Protein AF-A0AAP3AMU3-F1 (afdb_monomer)

Radius of gyration: 21.74 Å; Cα contacts (8 Å, |Δi|>4): 232; chains: 1; bounding box: 55×34×65 Å

Sequence (210 aa):
MKPIYTTIPVDLCEYALVSRKINHLLLFVYLKHISSGHVRFDTSLYKYWATDLGVSEKTIRSCIKWLIKKKWITVNNKRNTLRIISYGQLKRKLRLKGKSAIIYEPDDFSGFSKFCCGVAVTKIFRLIRWMNRKRSVSKMAYTSTSRSKSSKGFQPIPLKRLAKSLKVSNSTANNYKKKAKEAGFIETKRQVTTLTDTNDDKILKENLYV

pLDDT: mean 84.28, std 16.28, range [35.69, 98.0]

Solvent-accessible surface area (backbone atoms only — not comparable to full-atom values): 12513 Å² total; per-residue (Å²): 130,82,85,76,64,43,75,45,46,47,61,56,38,39,49,19,61,68,69,72,33,48,71,44,49,49,52,53,50,49,56,50,69,83,27,96,31,58,40,82,56,56,81,71,52,38,54,55,55,11,60,68,46,74,47,55,43,70,55,41,54,52,33,50,56,49,32,42,76,68,62,53,28,46,80,38,78,93,74,36,26,35,40,45,64,52,70,68,59,50,30,62,75,70,69,56,79,72,87,56,60,42,83,48,68,66,97,60,53,76,54,50,67,32,49,32,27,26,54,40,53,50,51,50,51,53,51,51,55,52,56,67,70,63,61,58,72,92,78,45,100,68,83,72,85,69,77,72,72,68,51,90,91,63,77,94,73,59,58,66,56,55,6,61,74,62,73,47,53,56,68,57,39,48,50,36,52,49,40,9,37,77,67,66,66,45,86,81,93,76,86,86,54,68,46,66,48,100,84,70,45,78,41,54,59,75,79,74,70,128

Organism: Riemerella anatipestifer (NCBI:txid34085)

Structure (mmCIF, N/CA/C/O backbone):
data_AF-A0AAP3AMU3-F1
#
_entry.id   AF-A0AAP3AMU3-F1
#
loop_
_atom_site.group_PDB
_atom_site.id
_atom_site.type_symbol
_atom_site.label_atom_id
_atom_site.label_alt_id
_atom_site.label_comp_id
_atom_site.label_asym_id
_atom_site.label_entity_id
_atom_site.label_seq_id
_atom_site.pdbx_PDB_ins_code
_atom_site.Cartn_x
_atom_site.Cartn_y
_atom_site.Cartn_z
_atom_site.occupancy
_atom_site.B_iso_or_equiv
_atom_site.auth_seq_id
_atom_site.auth_comp_id
_atom_site.auth_asym_id
_atom_site.auth_atom_id
_atom_site.pdbx_PDB_model_num
ATOM 1 N N . MET A 1 1 ? -19.422 -19.267 -2.066 1.00 43.12 1 MET A N 1
ATOM 2 C CA . MET A 1 1 ? -19.159 -17.992 -1.358 1.00 43.12 1 MET A CA 1
ATOM 3 C C . MET A 1 1 ? -18.696 -16.986 -2.407 1.00 43.12 1 MET A C 1
ATOM 5 O O . MET A 1 1 ? -17.854 -17.364 -3.209 1.00 43.12 1 MET A O 1
ATOM 9 N N . LYS A 1 2 ? -19.286 -15.784 -2.524 1.00 49.62 2 LYS A N 1
ATOM 10 C CA . LYS A 1 2 ? -18.791 -14.803 -3.514 1.00 49.62 2 LYS A CA 1
ATOM 11 C C . LYS A 1 2 ? -17.391 -14.347 -3.085 1.00 49.62 2 LYS A C 1
ATOM 13 O O . LYS A 1 2 ? -17.238 -14.061 -1.896 1.00 49.62 2 LYS A O 1
ATOM 18 N N . PRO A 1 3 ? -16.406 -14.275 -3.993 1.00 57.69 3 PRO A N 1
ATOM 19 C CA . PRO A 1 3 ? -15.092 -13.764 -3.638 1.00 57.69 3 PRO A CA 1
ATOM 20 C C . PRO A 1 3 ? -15.227 -12.340 -3.104 1.00 57.69 3 PRO A C 1
ATOM 22 O O . PRO A 1 3 ? -15.874 -11.487 -3.723 1.00 57.69 3 PRO A O 1
ATOM 25 N N . ILE A 1 4 ? -14.668 -12.092 -1.921 1.00 77.88 4 ILE A N 1
ATOM 26 C CA . ILE A 1 4 ? -14.619 -10.748 -1.357 1.00 77.88 4 ILE A CA 1
ATOM 27 C C . ILE A 1 4 ? -13.462 -10.050 -2.066 1.00 77.88 4 ILE A C 1
ATOM 29 O O . ILE A 1 4 ? -12.306 -10.422 -1.908 1.00 77.88 4 ILE A O 1
ATOM 33 N N . TYR A 1 5 ? -13.767 -9.046 -2.879 1.00 87.44 5 TYR A N 1
ATOM 34 C CA . TYR A 1 5 ? -12.763 -8.253 -3.579 1.00 87.44 5 TYR A CA 1
ATOM 35 C C . TYR A 1 5 ? -12.986 -6.767 -3.317 1.00 87.44 5 TYR A C 1
ATOM 37 O O . TYR A 1 5 ? -14.074 -6.317 -2.953 1.00 87.44 5 TYR A O 1
ATOM 45 N N . THR A 1 6 ? -11.942 -5.970 -3.522 1.00 90.00 6 THR A N 1
ATOM 46 C CA . THR A 1 6 ? -12.044 -4.509 -3.490 1.00 90.00 6 THR A CA 1
ATOM 47 C C . THR A 1 6 ? -11.320 -3.888 -4.671 1.00 90.00 6 THR A C 1
ATOM 49 O O . THR A 1 6 ? -10.290 -4.379 -5.125 1.00 90.00 6 THR A O 1
ATOM 52 N N . THR A 1 7 ? -11.849 -2.779 -5.181 1.00 93.06 7 THR A N 1
ATOM 53 C CA . THR A 1 7 ? -11.263 -2.082 -6.326 1.00 93.06 7 THR A CA 1
ATOM 54 C C . THR A 1 7 ? -10.441 -0.893 -5.839 1.00 93.06 7 THR A C 1
ATOM 56 O O . THR A 1 7 ? -10.980 0.153 -5.467 1.00 93.06 7 THR A O 1
ATOM 59 N N . ILE A 1 8 ? -9.117 -1.032 -5.855 1.00 95.69 8 ILE A N 1
ATOM 60 C CA . ILE A 1 8 ? -8.189 -0.022 -5.340 1.00 95.69 8 ILE A CA 1
ATOM 61 C C . ILE A 1 8 ? -7.780 0.924 -6.475 1.00 95.69 8 ILE A C 1
ATOM 63 O O . IL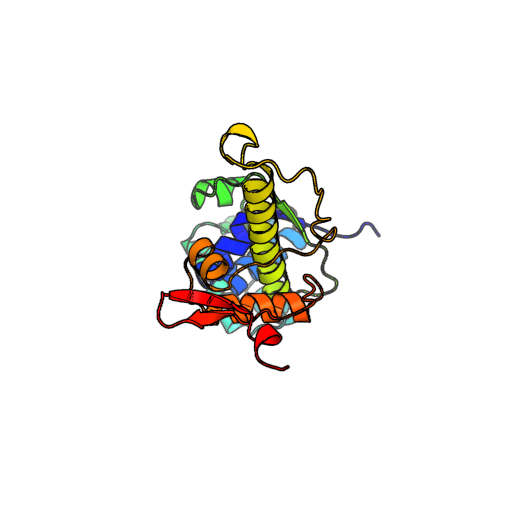E A 1 8 ? -7.317 0.468 -7.523 1.00 95.69 8 ILE A O 1
ATOM 67 N N . PRO A 1 9 ? -7.893 2.254 -6.310 1.00 96.69 9 PRO A N 1
ATOM 68 C CA . PRO A 1 9 ? -7.370 3.192 -7.296 1.00 96.69 9 PRO A CA 1
ATOM 69 C C . PRO A 1 9 ? -5.862 3.018 -7.505 1.00 96.69 9 PRO A C 1
ATOM 71 O O . PRO A 1 9 ? -5.094 3.046 -6.544 1.00 96.69 9 PRO A O 1
ATOM 74 N N . VAL A 1 10 ? -5.426 2.934 -8.763 1.00 96.50 10 VAL A N 1
ATOM 75 C CA . VAL A 1 10 ? -4.009 2.716 -9.120 1.00 96.50 10 VAL A CA 1
ATOM 76 C C . VAL A 1 10 ? -3.112 3.814 -8.532 1.00 96.50 10 VAL A C 1
ATOM 78 O O . VAL A 1 10 ? -2.056 3.537 -7.967 1.00 96.50 10 VAL A O 1
ATOM 81 N N . ASP A 1 11 ? -3.564 5.067 -8.604 1.00 95.06 11 ASP A N 1
ATOM 82 C CA . ASP A 1 11 ? -2.846 6.226 -8.062 1.00 95.06 11 ASP A CA 1
ATOM 83 C C . ASP A 1 11 ? -2.666 6.164 -6.541 1.00 95.06 11 ASP A C 1
ATOM 85 O O . ASP A 1 11 ? -1.750 6.780 -6.003 1.00 95.06 11 ASP A O 1
ATOM 89 N N . LEU A 1 12 ? -3.535 5.439 -5.832 1.00 96.81 12 LEU A N 1
ATOM 90 C CA . LEU A 1 12 ? -3.440 5.300 -4.385 1.00 96.81 12 LEU A CA 1
ATOM 91 C C . LEU A 1 12 ? -2.313 4.330 -4.000 1.00 96.81 12 LEU A C 1
ATOM 93 O O . LEU A 1 12 ? -1.560 4.618 -3.070 1.00 96.81 12 LEU A O 1
ATOM 97 N N . CYS A 1 13 ? -2.146 3.236 -4.753 1.00 96.94 13 CYS A N 1
ATOM 98 C CA . CYS A 1 13 ? -0.997 2.335 -4.621 1.00 96.94 13 CYS A CA 1
ATOM 99 C C . CYS A 1 13 ? 0.321 3.076 -4.892 1.00 96.94 13 CYS A C 1
ATOM 101 O O . CYS A 1 13 ? 1.269 2.963 -4.115 1.00 96.94 13 CYS A O 1
ATOM 103 N N . GLU A 1 14 ? 0.366 3.886 -5.954 1.00 95.75 14 GLU A N 1
ATOM 104 C CA . GLU A 1 14 ? 1.526 4.726 -6.273 1.00 95.75 14 GLU A CA 1
ATOM 105 C C . GLU A 1 14 ? 1.819 5.735 -5.155 1.00 95.75 14 GLU A C 1
ATOM 107 O O . GLU A 1 14 ? 2.945 5.802 -4.660 1.00 95.75 14 GLU A O 1
ATOM 112 N N . TYR A 1 15 ? 0.797 6.462 -4.690 1.00 96.50 15 TYR A N 1
ATOM 113 C CA . TYR A 1 15 ? 0.918 7.398 -3.573 1.00 96.50 15 TYR A CA 1
ATOM 114 C C . TYR A 1 15 ? 1.510 6.731 -2.326 1.00 96.50 15 TYR A C 1
ATOM 116 O O . TYR A 1 15 ? 2.385 7.307 -1.672 1.00 96.50 15 TYR A O 1
ATOM 124 N N . ALA A 1 16 ? 1.054 5.520 -1.995 1.00 97.00 16 ALA A N 1
ATOM 125 C CA . ALA A 1 16 ? 1.518 4.791 -0.824 1.00 97.00 16 ALA A CA 1
ATOM 126 C C . ALA A 1 16 ? 2.984 4.352 -0.941 1.00 97.00 16 ALA A C 1
ATOM 128 O O . ALA A 1 16 ? 3.697 4.390 0.063 1.00 97.00 16 ALA A O 1
ATOM 129 N N . LEU A 1 17 ? 3.455 3.990 -2.138 1.00 95.88 17 LEU A N 1
ATOM 130 C CA . LEU A 1 17 ? 4.868 3.682 -2.374 1.00 95.88 17 LEU A CA 1
ATOM 131 C C . LEU A 1 17 ? 5.740 4.928 -2.201 1.00 95.88 17 LEU A C 1
ATOM 133 O O . LEU A 1 17 ? 6.654 4.930 -1.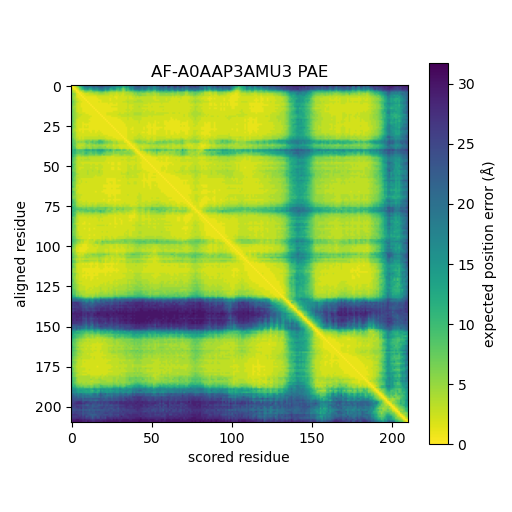376 1.00 95.88 17 LEU A O 1
ATOM 137 N N . VAL A 1 18 ? 5.407 6.004 -2.919 1.00 94.31 18 VAL A N 1
ATOM 138 C CA . VAL A 1 18 ? 6.198 7.246 -2.940 1.00 94.31 18 VAL A CA 1
ATOM 139 C C . VAL A 1 18 ? 6.232 7.906 -1.561 1.00 94.31 18 VAL A C 1
ATOM 141 O O . VAL A 1 18 ? 7.286 8.320 -1.088 1.00 94.31 18 VAL A O 1
ATOM 144 N N . SER A 1 19 ? 5.094 7.937 -0.866 1.00 94.81 19 SER A N 1
ATOM 145 C CA . SER A 1 19 ? 4.978 8.570 0.456 1.00 94.81 19 SER A CA 1
ATOM 146 C C . SER A 1 19 ? 5.409 7.661 1.614 1.00 94.81 19 SER A C 1
ATOM 148 O O . SER A 1 19 ? 5.282 8.057 2.775 1.00 94.81 19 SER A O 1
ATOM 150 N N . ARG A 1 20 ? 5.866 6.430 1.332 1.00 94.69 20 ARG A N 1
ATOM 151 C CA . ARG A 1 20 ? 6.180 5.393 2.335 1.00 94.69 20 ARG A CA 1
ATOM 152 C C . ARG A 1 20 ? 5.013 5.128 3.302 1.00 94.69 20 ARG A C 1
ATOM 154 O O . ARG A 1 20 ? 5.185 5.034 4.517 1.00 94.69 20 ARG A O 1
ATOM 161 N N . LYS A 1 21 ? 3.795 5.026 2.763 1.00 97.06 21 LYS A N 1
ATOM 162 C CA . LYS A 1 21 ? 2.531 4.801 3.494 1.00 97.06 21 LYS A CA 1
ATOM 163 C C . LYS A 1 21 ? 1.859 3.468 3.162 1.00 97.06 21 LYS A C 1
ATOM 165 O O . LYS A 1 21 ? 0.646 3.352 3.295 1.00 97.06 21 LYS A O 1
ATOM 170 N N . ILE A 1 22 ? 2.637 2.448 2.797 1.00 97.06 22 ILE A N 1
ATOM 171 C CA . ILE A 1 22 ? 2.114 1.114 2.454 1.00 97.06 22 ILE A CA 1
ATOM 172 C C . ILE A 1 22 ? 1.287 0.510 3.589 1.00 97.06 22 ILE A C 1
ATOM 174 O O . ILE A 1 22 ? 0.129 0.198 3.354 1.00 97.06 22 ILE A O 1
ATOM 178 N N . ASN A 1 23 ? 1.799 0.456 4.822 1.00 97.44 23 ASN A N 1
ATOM 179 C CA . ASN A 1 23 ? 1.046 -0.125 5.948 1.00 97.44 23 ASN A CA 1
ATOM 180 C C . ASN A 1 23 ? -0.231 0.665 6.284 1.00 97.44 23 ASN A C 1
ATOM 182 O O . ASN A 1 23 ? -1.216 0.101 6.746 1.00 97.44 23 ASN A O 1
ATOM 186 N N . HIS A 1 24 ? -0.238 1.973 6.014 1.00 97.94 24 HIS A N 1
ATOM 187 C CA . HIS A 1 24 ? -1.415 2.810 6.249 1.00 97.94 24 HIS A CA 1
ATOM 188 C C . HIS A 1 24 ? -2.493 2.523 5.206 1.00 97.94 24 HIS A C 1
ATOM 190 O O . HIS A 1 24 ? -3.672 2.431 5.540 1.00 97.94 24 HIS A O 1
ATOM 196 N N . LEU A 1 25 ? -2.083 2.375 3.941 1.00 97.69 25 LEU A N 1
ATOM 197 C CA . LEU A 1 25 ? -2.987 1.974 2.875 1.00 97.69 25 LEU A CA 1
ATOM 198 C C . LEU A 1 25 ? -3.473 0.534 3.072 1.00 97.69 25 LEU A C 1
ATOM 200 O O . LEU A 1 25 ? -4.656 0.293 2.877 1.00 97.69 25 LEU A O 1
ATOM 204 N N . LEU A 1 26 ? -2.597 -0.381 3.493 1.00 97.38 26 LEU A N 1
ATOM 205 C CA . LEU A 1 26 ? -2.928 -1.771 3.805 1.00 97.38 26 LEU A CA 1
ATOM 206 C C . LEU A 1 26 ? -4.057 -1.841 4.829 1.00 97.38 26 LEU A C 1
ATOM 208 O O . LEU A 1 26 ? -5.111 -2.397 4.542 1.00 97.38 26 LEU A O 1
ATOM 212 N N . LEU A 1 27 ? -3.878 -1.175 5.972 1.00 97.06 27 LEU A N 1
ATOM 213 C CA . LEU A 1 27 ? -4.902 -1.119 7.007 1.00 97.06 27 LEU A CA 1
ATOM 214 C C . LEU A 1 27 ? -6.195 -0.469 6.498 1.00 97.06 27 LEU A C 1
ATOM 216 O O . LEU A 1 27 ? -7.282 -0.968 6.758 1.00 97.06 27 LEU A O 1
ATOM 220 N N . PHE A 1 28 ? -6.101 0.623 5.735 1.00 96.94 28 PHE A N 1
ATOM 221 C CA . PHE A 1 28 ? -7.282 1.266 5.155 1.00 96.94 28 PHE A CA 1
ATOM 222 C C . PHE A 1 28 ? -8.055 0.336 4.205 1.00 96.94 28 PHE A C 1
ATOM 224 O O . PHE A 1 28 ? -9.282 0.293 4.252 1.00 96.94 28 PHE A O 1
ATOM 231 N N . VAL A 1 29 ? -7.348 -0.398 3.343 1.00 95.62 29 VAL A N 1
ATOM 232 C CA . VAL A 1 29 ? -7.927 -1.362 2.396 1.00 95.62 29 VAL A CA 1
ATOM 233 C C . VAL A 1 29 ? -8.564 -2.523 3.144 1.00 95.62 29 VAL A C 1
ATOM 235 O O . VAL A 1 29 ? -9.712 -2.841 2.859 1.00 95.62 29 VAL A O 1
ATOM 238 N N . TYR A 1 30 ? -7.867 -3.089 4.128 1.00 95.06 30 TYR A N 1
ATOM 239 C CA . TYR A 1 30 ? -8.381 -4.158 4.978 1.00 95.06 30 TYR A CA 1
ATOM 240 C C . TYR A 1 30 ? -9.664 -3.739 5.702 1.00 95.06 30 TYR A C 1
ATOM 242 O O . TYR A 1 30 ? -10.680 -4.412 5.577 1.00 95.06 30 TYR A O 1
ATOM 250 N N . LEU A 1 31 ? -9.693 -2.560 6.336 1.00 93.94 31 LEU A N 1
ATOM 251 C CA . LEU A 1 31 ? -10.901 -2.057 7.002 1.00 93.94 31 LEU A CA 1
ATOM 252 C C . LEU A 1 31 ? -12.075 -1.854 6.032 1.00 93.94 31 LEU A C 1
ATOM 254 O O . LEU A 1 31 ? -13.226 -2.043 6.419 1.00 93.94 31 LEU A O 1
ATOM 258 N N . LYS A 1 32 ? -11.811 -1.474 4.774 1.00 92.12 32 LYS A N 1
ATOM 259 C CA . LYS A 1 32 ? -12.847 -1.430 3.726 1.00 92.12 32 LYS A CA 1
ATOM 260 C C . LYS A 1 32 ? -13.260 -2.810 3.226 1.00 92.12 32 LYS A C 1
ATOM 262 O O . LYS A 1 32 ? -14.351 -2.928 2.690 1.00 92.12 32 LYS A O 1
ATOM 267 N N . HIS A 1 33 ? -12.387 -3.801 3.328 1.00 90.00 33 HIS A N 1
ATOM 268 C CA . HIS A 1 33 ? -12.647 -5.163 2.885 1.00 90.00 33 HIS A CA 1
ATOM 269 C C . HIS A 1 33 ? -13.552 -5.895 3.881 1.00 90.00 33 HIS A C 1
ATOM 271 O O . HIS A 1 33 ? -14.517 -6.531 3.479 1.00 90.00 33 HIS A O 1
ATOM 277 N N . ILE A 1 34 ? -13.310 -5.712 5.183 1.00 89.31 34 ILE A N 1
ATOM 278 C CA . ILE A 1 34 ? -14.104 -6.331 6.255 1.00 89.31 34 ILE A CA 1
ATOM 279 C C . ILE A 1 34 ? -15.378 -5.548 6.620 1.00 89.31 34 ILE A C 1
ATOM 281 O O . ILE A 1 34 ? -16.063 -5.901 7.577 1.00 89.31 34 ILE A O 1
ATOM 285 N N . SER A 1 35 ? -15.691 -4.441 5.932 1.00 88.69 35 SER A N 1
ATOM 286 C CA . SER A 1 35 ? -16.846 -3.608 6.289 1.00 88.69 35 SER A CA 1
ATOM 287 C C . SER A 1 35 ? -17.484 -2.856 5.130 1.00 88.69 35 SER A C 1
ATOM 289 O O . SER A 1 35 ? -16.840 -2.482 4.154 1.00 88.69 35 SER A O 1
ATOM 291 N N . SER A 1 36 ? -18.748 -2.473 5.312 1.00 84.06 36 SER A N 1
ATOM 292 C CA . SER A 1 36 ? -19.475 -1.554 4.426 1.00 84.06 36 SER A CA 1
ATOM 293 C C . SER A 1 36 ? -19.124 -0.069 4.653 1.00 84.06 36 SER A C 1
ATOM 295 O O . SER A 1 36 ? -19.858 0.829 4.239 1.00 84.06 36 SER A O 1
ATOM 297 N N . GLY A 1 37 ? -17.987 0.227 5.299 1.00 87.19 37 GLY A N 1
ATOM 298 C CA . GLY A 1 37 ? -17.515 1.589 5.580 1.00 87.19 37 GLY A CA 1
ATOM 299 C C . GLY A 1 37 ? -17.695 2.050 7.026 1.00 87.19 37 GLY A C 1
ATOM 300 O O . GLY A 1 37 ? -17.298 3.172 7.346 1.00 87.19 37 GLY A O 1
ATOM 301 N N . HIS A 1 38 ? -18.233 1.197 7.898 1.00 92.12 38 HIS A N 1
ATOM 302 C CA . HIS A 1 38 ? -18.240 1.401 9.344 1.00 92.12 38 HIS A CA 1
ATOM 303 C C . HIS A 1 38 ? -17.722 0.148 10.045 1.00 92.12 38 HIS A C 1
ATOM 305 O O . HIS A 1 38 ? -18.172 -0.953 9.750 1.00 92.12 38 HIS A O 1
ATOM 311 N N . VAL A 1 39 ? -16.790 0.324 10.977 1.00 92.50 39 VAL A N 1
ATOM 312 C CA . VAL A 1 39 ? -16.193 -0.761 11.768 1.00 92.50 39 VAL A CA 1
ATOM 313 C C . VAL A 1 39 ? -16.371 -0.421 13.239 1.00 92.50 39 VAL A C 1
ATOM 315 O O . VAL A 1 39 ? -16.122 0.720 13.630 1.00 92.50 39 VAL A O 1
ATOM 318 N N . ARG A 1 40 ? -16.815 -1.378 14.060 1.00 89.38 40 ARG A N 1
ATOM 319 C CA . ARG A 1 40 ? -16.852 -1.191 15.517 1.00 89.38 40 ARG A CA 1
ATOM 320 C C . ARG A 1 40 ? -15.440 -0.887 16.020 1.00 89.38 40 ARG A C 1
ATOM 322 O O . ARG A 1 40 ? -14.464 -1.402 15.493 1.00 89.38 40 ARG A O 1
ATOM 329 N N . PHE A 1 41 ? -15.328 -0.000 16.992 1.00 84.19 41 PHE A N 1
ATOM 330 C CA . PHE A 1 41 ? -14.065 0.484 17.515 1.00 84.19 41 PHE A CA 1
ATOM 331 C C . PHE A 1 41 ? -13.906 0.030 18.959 1.00 84.19 41 PHE A C 1
ATOM 333 O O . PHE A 1 41 ? -14.639 0.483 19.834 1.00 84.19 41 PHE A O 1
ATOM 340 N N . ASP A 1 42 ? -12.947 -0.861 19.177 1.00 86.06 42 ASP A N 1
ATOM 341 C CA . ASP A 1 42 ? -12.502 -1.319 20.487 1.00 86.06 42 ASP A CA 1
ATOM 342 C C . ASP A 1 42 ? -10.978 -1.519 20.441 1.00 86.06 42 ASP A C 1
ATOM 344 O O . ASP A 1 42 ? -10.419 -1.865 19.397 1.00 86.06 42 ASP A O 1
ATOM 348 N N . THR A 1 43 ? -10.286 -1.269 21.550 1.00 83.00 43 THR A N 1
ATOM 349 C CA . THR A 1 43 ? -8.828 -1.414 21.655 1.00 83.00 43 THR A CA 1
ATOM 350 C C . THR A 1 43 ? -8.375 -2.858 21.471 1.00 83.00 43 THR A C 1
ATOM 352 O O . THR A 1 43 ? -7.271 -3.070 20.967 1.00 83.00 43 THR A O 1
ATOM 355 N N . SER A 1 44 ? -9.226 -3.836 21.800 1.00 88.25 44 SER A N 1
ATOM 356 C CA . SER A 1 44 ? -8.973 -5.261 21.550 1.00 88.25 44 SER A CA 1
ATOM 357 C C . SER A 1 44 ? -8.793 -5.580 20.055 1.00 88.25 44 SER A C 1
ATOM 359 O O . SER A 1 44 ? -8.001 -6.451 19.694 1.00 88.25 44 SER A O 1
ATOM 361 N N . LEU A 1 45 ? -9.441 -4.813 19.165 1.00 91.31 45 LEU A N 1
ATOM 362 C CA . LEU A 1 45 ? -9.414 -5.032 17.713 1.00 91.31 45 LEU A CA 1
ATOM 363 C C . LEU A 1 45 ? -8.043 -4.797 17.086 1.00 91.31 45 LEU A C 1
ATOM 365 O O . LEU A 1 45 ? -7.740 -5.377 16.046 1.00 91.31 45 LEU A O 1
ATOM 369 N N . TYR A 1 46 ? -7.179 -4.002 17.720 1.00 93.88 46 TYR A N 1
ATOM 370 C CA . TYR A 1 46 ? -5.838 -3.768 17.190 1.00 93.88 46 TYR A CA 1
ATOM 371 C C . TYR A 1 46 ? -4.996 -5.037 17.135 1.00 93.88 46 TYR A C 1
ATOM 373 O O . TYR A 1 46 ? -4.202 -5.177 16.205 1.00 93.88 46 TYR A O 1
ATOM 381 N N . LYS A 1 47 ? -5.178 -5.950 18.096 1.00 94.50 47 LYS A N 1
ATOM 382 C CA . LYS A 1 47 ? -4.471 -7.232 18.122 1.00 94.50 47 LYS A CA 1
ATOM 383 C C . LYS A 1 47 ? -4.932 -8.128 16.973 1.00 94.50 47 LYS A C 1
ATOM 385 O O . LYS A 1 47 ? -4.096 -8.667 16.262 1.00 94.50 47 LYS A O 1
ATOM 390 N N . TYR A 1 48 ? -6.239 -8.201 16.732 1.00 93.62 48 TYR A N 1
ATOM 391 C CA . TYR A 1 48 ? -6.796 -8.973 15.618 1.00 93.62 48 TYR A CA 1
ATOM 392 C C . TYR A 1 48 ? -6.338 -8.430 14.260 1.00 93.62 48 TYR A C 1
ATOM 394 O O . TYR A 1 48 ? -5.807 -9.174 13.445 1.00 93.62 48 TYR A O 1
ATOM 402 N N . TRP A 1 49 ? -6.419 -7.112 14.044 1.00 94.88 49 TRP A N 1
ATOM 403 C CA . TRP A 1 49 ? -5.945 -6.508 12.791 1.00 94.88 49 TRP A CA 1
ATOM 404 C C . TRP A 1 49 ? -4.437 -6.667 12.590 1.00 94.88 49 TRP A C 1
ATOM 406 O O . TRP A 1 49 ? -3.972 -6.729 11.458 1.00 94.88 49 TRP A O 1
ATOM 416 N N . ALA A 1 50 ? -3.659 -6.688 13.673 1.00 95.62 50 ALA A N 1
ATOM 417 C CA . ALA A 1 50 ? -2.224 -6.938 13.621 1.00 95.62 50 ALA A CA 1
ATOM 418 C C . ALA A 1 50 ? -1.931 -8.361 13.127 1.00 95.62 50 ALA A C 1
ATOM 420 O O . ALA A 1 50 ? -1.128 -8.525 12.208 1.00 95.62 50 ALA A O 1
ATOM 421 N N . THR A 1 51 ? -2.632 -9.353 13.683 1.00 94.62 51 THR A N 1
ATOM 422 C CA . THR A 1 51 ? -2.541 -10.756 13.266 1.00 94.62 51 THR A CA 1
ATOM 423 C C . THR A 1 51 ? -2.948 -10.936 11.804 1.00 94.62 51 THR A C 1
ATOM 425 O O . THR A 1 51 ? -2.142 -11.434 11.023 1.00 94.62 51 THR A O 1
ATOM 428 N N . ASP A 1 52 ? -4.123 -10.444 11.403 1.00 93.12 52 ASP A N 1
ATOM 429 C CA . ASP A 1 52 ? -4.645 -10.608 10.036 1.00 93.12 52 ASP A CA 1
ATOM 430 C C . ASP A 1 52 ? -3.745 -9.970 8.968 1.00 93.12 52 ASP A C 1
ATOM 432 O O . ASP A 1 52 ? -3.652 -10.441 7.835 1.00 93.12 52 ASP A O 1
ATOM 436 N N . LEU A 1 53 ? -3.077 -8.869 9.319 1.00 94.75 53 LEU A N 1
ATOM 437 C CA . LEU A 1 53 ? -2.195 -8.137 8.412 1.00 94.75 53 LEU A CA 1
ATOM 438 C C . LEU A 1 53 ? -0.728 -8.576 8.498 1.00 94.75 53 LEU A C 1
ATOM 440 O O . LEU A 1 53 ? 0.089 -8.064 7.729 1.00 94.75 53 LEU A O 1
ATOM 444 N N . GLY A 1 54 ? -0.373 -9.463 9.433 1.00 93.69 54 GLY A N 1
ATOM 445 C CA . GLY A 1 54 ? 1.010 -9.881 9.669 1.00 93.69 54 GLY A CA 1
ATOM 446 C C . GLY A 1 54 ? 1.932 -8.729 10.091 1.00 93.69 54 GLY A C 1
ATOM 447 O O . GLY A 1 54 ? 3.089 -8.667 9.675 1.00 93.69 54 GLY A O 1
ATOM 448 N N . VAL A 1 55 ? 1.430 -7.770 10.877 1.00 95.12 55 VAL A N 1
ATOM 449 C CA . VAL A 1 55 ? 2.205 -6.616 11.372 1.00 95.12 55 VAL A CA 1
ATOM 450 C C . VAL A 1 55 ? 2.073 -6.474 12.883 1.00 95.12 55 VAL A C 1
ATOM 452 O O . VAL A 1 55 ? 1.152 -6.997 13.489 1.00 95.12 55 VAL A O 1
ATOM 455 N N . SER A 1 56 ? 2.966 -5.716 13.521 1.00 96.25 56 SER A N 1
ATOM 456 C CA . SER A 1 56 ? 2.863 -5.489 14.968 1.00 96.25 56 SER A CA 1
ATOM 457 C C . SER A 1 56 ? 1.652 -4.625 15.346 1.00 96.25 56 SER A C 1
ATOM 459 O O . SER A 1 56 ? 1.294 -3.674 14.642 1.00 96.25 56 SER A O 1
ATOM 461 N N . GLU A 1 57 ? 1.092 -4.858 16.532 1.00 96.38 57 GLU A N 1
ATOM 462 C CA . GLU A 1 57 ? 0.019 -4.027 17.093 1.00 96.38 57 GLU A CA 1
ATOM 463 C C . GLU A 1 57 ? 0.433 -2.549 17.221 1.00 96.38 57 GLU A C 1
ATOM 465 O O . GLU A 1 57 ? -0.342 -1.634 16.925 1.00 96.38 57 GLU A O 1
ATOM 470 N N . LYS A 1 58 ? 1.702 -2.291 17.566 1.00 96.75 58 LYS A N 1
ATOM 471 C CA . LYS A 1 58 ? 2.286 -0.940 17.590 1.00 96.75 58 LYS A CA 1
ATOM 472 C C . LYS A 1 58 ? 2.174 -0.255 16.224 1.00 96.75 58 LYS A C 1
ATOM 474 O O . LYS A 1 58 ? 1.847 0.933 16.147 1.00 96.75 58 LYS A O 1
ATOM 479 N N . THR A 1 59 ? 2.414 -0.994 15.139 1.00 96.75 59 THR A N 1
ATOM 480 C CA . THR A 1 59 ? 2.248 -0.497 13.768 1.00 96.75 59 THR A CA 1
ATOM 481 C C . THR A 1 59 ? 0.790 -0.162 13.475 1.00 96.75 59 THR A C 1
ATOM 483 O O . THR A 1 59 ? 0.531 0.918 12.940 1.00 96.75 59 THR A O 1
ATOM 486 N N . ILE A 1 60 ? -0.154 -1.026 13.860 1.00 97.44 60 ILE A N 1
ATOM 487 C CA . ILE A 1 60 ? -1.594 -0.785 13.681 1.00 97.44 60 ILE A CA 1
ATOM 488 C C . ILE A 1 60 ? -2.029 0.490 14.397 1.00 97.44 60 ILE A C 1
ATOM 490 O O . ILE A 1 60 ? -2.590 1.385 13.765 1.00 97.44 60 ILE A O 1
ATOM 494 N N . ARG A 1 61 ? -1.696 0.631 15.684 1.00 96.06 61 ARG A N 1
ATOM 495 C CA . ARG A 1 61 ? -2.030 1.819 16.488 1.00 96.06 61 ARG A CA 1
ATOM 496 C C . ARG A 1 61 ? -1.488 3.104 15.858 1.00 96.06 61 ARG A C 1
ATOM 498 O O . ARG A 1 61 ? -2.211 4.095 15.730 1.00 96.06 61 ARG A O 1
ATOM 505 N N . SER A 1 62 ? -0.234 3.076 15.404 1.00 97.50 62 SER A N 1
ATOM 506 C CA . SER A 1 62 ? 0.392 4.201 14.698 1.00 97.50 62 SER A CA 1
ATOM 507 C C . SER A 1 62 ? -0.334 4.537 13.388 1.00 97.50 62 SER A C 1
ATOM 509 O O . SER A 1 62 ? -0.646 5.704 13.127 1.00 97.50 62 SER A O 1
ATOM 511 N N . CYS A 1 63 ? -0.683 3.518 12.596 1.00 97.69 63 CYS A N 1
ATOM 512 C CA . CYS A 1 63 ? -1.415 3.693 11.344 1.00 97.69 63 CYS A CA 1
ATOM 513 C C . CYS A 1 63 ? -2.814 4.272 11.584 1.00 97.69 63 CYS A C 1
ATOM 515 O O . CYS A 1 63 ? -3.175 5.239 10.919 1.00 97.69 63 CYS A O 1
ATOM 517 N N . ILE A 1 64 ? -3.575 3.761 12.557 1.00 96.31 64 ILE A N 1
ATOM 518 C CA . ILE A 1 64 ? -4.901 4.288 12.921 1.00 96.31 64 ILE A CA 1
ATOM 519 C C . ILE A 1 64 ? -4.810 5.755 13.332 1.00 96.31 64 ILE A C 1
ATOM 521 O O . ILE A 1 64 ? -5.528 6.590 12.778 1.00 96.31 64 ILE A O 1
ATOM 525 N N . LYS A 1 65 ? -3.880 6.103 14.231 1.00 96.31 65 LYS A N 1
ATOM 526 C CA . LYS A 1 65 ? -3.667 7.494 14.657 1.00 96.31 65 LYS A CA 1
ATOM 527 C C . LYS A 1 65 ? -3.384 8.403 13.459 1.00 96.31 65 LYS A C 1
ATOM 529 O O . LYS A 1 65 ? -3.937 9.500 13.358 1.00 96.31 65 LYS A O 1
ATOM 534 N N . TRP A 1 66 ? -2.560 7.945 12.518 1.00 98.00 66 TRP A N 1
ATOM 535 C CA . TRP A 1 66 ? -2.268 8.691 11.297 1.00 98.00 66 TRP A CA 1
ATOM 536 C C . TRP A 1 66 ? -3.482 8.803 10.364 1.00 98.00 66 TRP A C 1
ATOM 538 O O . TRP A 1 66 ? -3.746 9.890 9.846 1.00 98.00 66 TRP A O 1
ATOM 548 N N . LEU A 1 67 ? -4.245 7.722 10.172 1.00 97.69 67 LEU A N 1
ATOM 549 C CA . LEU A 1 67 ? -5.447 7.691 9.331 1.00 97.69 67 LEU A CA 1
ATOM 550 C C . LEU A 1 67 ? -6.531 8.629 9.873 1.00 97.69 67 LEU A C 1
ATOM 552 O O . LEU A 1 67 ? -7.156 9.348 9.090 1.00 97.69 67 LEU A O 1
ATOM 556 N N . ILE A 1 68 ? -6.698 8.693 11.197 1.00 96.56 68 ILE A N 1
ATOM 557 C CA . ILE A 1 68 ? -7.589 9.646 11.871 1.00 96.56 68 ILE A CA 1
ATOM 558 C C . ILE A 1 68 ? -7.079 11.077 11.684 1.00 96.56 68 ILE A C 1
ATOM 560 O O . ILE A 1 68 ? -7.822 11.941 11.217 1.00 96.56 68 ILE A O 1
ATOM 564 N N . LYS A 1 69 ? -5.788 11.333 11.943 1.00 97.38 69 LYS A N 1
ATOM 565 C CA . LYS A 1 69 ? -5.174 12.662 11.758 1.00 97.38 69 LYS A CA 1
ATOM 566 C C . LYS A 1 69 ? -5.339 13.173 10.326 1.00 97.38 69 LYS A C 1
ATOM 568 O O . LYS A 1 69 ? -5.616 14.349 10.099 1.00 97.38 69 LYS A O 1
ATOM 573 N N . LYS A 1 70 ? -5.192 12.293 9.335 1.00 97.00 70 LYS A N 1
ATOM 574 C CA . LYS A 1 70 ? -5.400 12.619 7.919 1.00 97.00 70 LYS A CA 1
ATOM 575 C C . LYS A 1 70 ? -6.865 12.553 7.499 1.00 97.00 70 LYS A C 1
ATOM 577 O O . LYS A 1 70 ? -7.143 12.787 6.327 1.00 97.00 70 LYS A O 1
ATOM 582 N N . LYS A 1 71 ? -7.803 12.288 8.415 1.00 96.62 71 LYS A N 1
ATOM 583 C CA . LYS A 1 71 ? -9.242 12.054 8.194 1.00 96.62 71 LYS A CA 1
ATOM 584 C C . LYS A 1 71 ? -9.508 11.157 6.976 1.00 96.62 71 LYS A C 1
ATOM 586 O O . LYS A 1 71 ? -10.241 11.543 6.068 1.00 96.62 71 LYS A O 1
ATOM 591 N N . TRP A 1 72 ? -8.782 10.045 6.888 1.00 97.19 72 TRP A N 1
ATOM 592 C CA . TRP A 1 72 ? -9.139 8.893 6.046 1.00 97.19 72 TRP A CA 1
ATOM 593 C C . TRP A 1 72 ? -10.165 8.028 6.781 1.00 97.19 72 TRP A C 1
ATOM 595 O O . TRP A 1 72 ? -11.027 7.402 6.172 1.00 97.19 72 TRP A O 1
ATOM 605 N N . ILE A 1 73 ? -10.080 8.049 8.108 1.00 96.19 73 ILE A N 1
ATOM 606 C CA . ILE A 1 73 ? -11.031 7.453 9.031 1.00 96.19 73 ILE A CA 1
ATOM 607 C C . ILE A 1 73 ? -11.471 8.547 10.006 1.00 96.19 73 ILE A C 1
ATOM 609 O O . ILE A 1 73 ? -10.695 9.455 10.314 1.00 96.19 73 ILE A O 1
ATOM 613 N N . THR A 1 74 ? -12.710 8.481 10.477 1.00 95.19 74 THR A N 1
ATOM 614 C CA . THR A 1 74 ? -13.232 9.348 11.541 1.00 95.19 74 THR A CA 1
ATOM 615 C C . THR A 1 74 ? -13.828 8.500 12.652 1.00 95.19 74 THR A C 1
ATOM 617 O O . THR A 1 74 ? -14.525 7.529 12.364 1.00 95.19 74 THR A O 1
ATOM 620 N N . VAL A 1 75 ? -13.577 8.872 13.905 1.00 93.50 75 VAL A N 1
ATOM 621 C CA . VAL A 1 75 ? -14.125 8.176 15.075 1.00 93.50 75 VAL A CA 1
ATOM 622 C C . VAL A 1 75 ? -15.488 8.771 15.416 1.00 93.50 75 VAL A C 1
ATOM 624 O O . VAL A 1 75 ? -15.637 9.989 15.481 1.00 93.50 75 VAL A O 1
ATOM 627 N N . ASN A 1 76 ? -16.480 7.914 15.624 1.00 91.69 76 ASN A N 1
ATOM 628 C CA . ASN A 1 76 ? -17.753 8.273 16.229 1.00 91.69 76 ASN A CA 1
ATOM 629 C C . ASN A 1 76 ? -17.800 7.675 17.636 1.00 91.69 76 ASN A C 1
ATOM 631 O O . ASN A 1 76 ? -18.075 6.485 17.787 1.00 91.69 76 ASN A O 1
ATOM 635 N N . ASN A 1 77 ? -17.545 8.510 18.644 1.00 86.94 77 ASN A N 1
ATOM 636 C CA . ASN A 1 77 ? -17.508 8.088 20.046 1.00 86.94 77 ASN A CA 1
ATOM 637 C C . ASN A 1 77 ? -18.889 7.656 20.559 1.00 86.94 77 ASN A C 1
ATOM 639 O O . ASN A 1 77 ? -18.974 6.728 21.347 1.00 86.94 77 ASN A O 1
ATOM 643 N N . LYS A 1 78 ? -19.985 8.259 20.073 1.00 88.19 78 LYS A N 1
ATOM 644 C CA . LYS A 1 78 ? -21.344 7.906 20.528 1.00 88.19 78 LYS A CA 1
ATOM 645 C C . LYS A 1 78 ? -21.713 6.462 20.190 1.00 88.19 78 LYS A C 1
ATOM 647 O O . LYS A 1 78 ? -22.453 5.827 20.925 1.00 88.19 78 LYS A O 1
ATOM 652 N N . ARG A 1 79 ? -21.227 5.963 19.050 1.00 85.81 79 ARG A N 1
ATOM 653 C CA . ARG A 1 79 ? -21.503 4.601 18.566 1.00 85.81 79 ARG A CA 1
ATOM 654 C C . ARG A 1 79 ? -20.312 3.658 18.725 1.00 85.81 79 ARG A C 1
ATOM 656 O O . ARG A 1 79 ? -20.423 2.501 18.343 1.00 85.81 79 ARG A O 1
ATOM 663 N N . ASN A 1 80 ? -19.178 4.154 19.229 1.00 90.19 80 ASN A N 1
ATOM 664 C CA . ASN A 1 80 ? -17.891 3.459 19.214 1.00 90.19 80 ASN A CA 1
ATOM 665 C C . ASN A 1 80 ? -17.614 2.817 17.847 1.00 90.19 80 ASN A C 1
ATOM 667 O O . ASN A 1 80 ? -17.404 1.613 17.734 1.00 90.19 80 ASN A O 1
ATOM 671 N N . THR A 1 81 ? -17.656 3.620 16.779 1.00 93.06 81 THR A N 1
ATOM 672 C CA . THR A 1 81 ? -17.397 3.142 15.410 1.00 93.06 81 THR A CA 1
ATOM 673 C C . THR A 1 81 ? -16.397 4.019 14.674 1.00 93.06 81 THR A C 1
ATOM 675 O O . THR A 1 81 ? -16.446 5.246 14.765 1.00 93.06 81 THR A O 1
ATOM 678 N N . LEU A 1 82 ? -15.563 3.400 13.850 1.00 94.69 82 LEU A N 1
ATOM 679 C CA . LEU A 1 82 ? -14.759 4.045 12.826 1.00 94.69 82 LEU A CA 1
ATOM 680 C C . LEU A 1 82 ? -15.559 4.144 11.529 1.00 94.69 82 LEU A C 1
ATOM 682 O O . LEU A 1 82 ? -15.967 3.130 10.972 1.00 94.69 82 LEU A O 1
ATOM 686 N N . ARG A 1 83 ? -15.733 5.357 11.006 1.00 95.50 83 ARG A N 1
ATOM 687 C CA . ARG A 1 83 ? -16.232 5.582 9.645 1.00 95.50 83 ARG A CA 1
ATOM 688 C C . ARG A 1 83 ? -15.051 5.680 8.685 1.00 95.50 83 ARG A C 1
ATOM 690 O O . ARG A 1 83 ? -14.204 6.562 8.836 1.00 95.50 83 ARG A O 1
ATOM 697 N N . ILE A 1 84 ? -15.020 4.807 7.684 1.00 96.19 84 ILE A N 1
ATOM 698 C CA . ILE A 1 84 ? -13.994 4.752 6.641 1.00 96.19 84 ILE A CA 1
ATOM 699 C C . ILE A 1 84 ? -14.516 5.436 5.378 1.00 96.19 84 ILE A C 1
ATOM 701 O O . ILE A 1 84 ? -15.549 5.054 4.826 1.00 96.19 84 ILE A O 1
ATOM 705 N N . ILE A 1 85 ? -13.799 6.450 4.888 1.00 96.06 85 ILE A N 1
ATOM 706 C CA . ILE A 1 85 ? -14.241 7.200 3.704 1.00 96.06 85 ILE A CA 1
ATOM 707 C C . ILE A 1 85 ? -14.201 6.344 2.425 1.00 96.06 85 ILE A C 1
ATOM 709 O O . ILE A 1 85 ? -13.548 5.297 2.341 1.00 96.06 85 ILE A O 1
ATOM 713 N N . SER A 1 86 ? -14.906 6.783 1.384 1.00 94.38 86 SER A N 1
ATOM 714 C CA . SER A 1 86 ? -14.830 6.128 0.075 1.00 94.38 86 SER A CA 1
ATOM 715 C C . SER A 1 86 ? -13.490 6.405 -0.616 1.00 94.38 86 SER A C 1
ATOM 717 O O . SER A 1 86 ? -12.849 7.435 -0.384 1.00 94.38 86 SER A O 1
ATOM 719 N N . TYR A 1 87 ? -13.079 5.525 -1.535 1.00 95.00 87 TYR A N 1
ATOM 720 C CA . TYR A 1 87 ? -11.904 5.780 -2.375 1.00 95.00 87 TYR A CA 1
ATOM 721 C C . TYR A 1 87 ? -12.042 7.086 -3.171 1.00 95.00 87 TYR A C 1
ATOM 723 O O . TYR A 1 87 ? -11.061 7.805 -3.340 1.00 95.00 87 TYR A O 1
ATOM 731 N N . GLY A 1 88 ? -13.255 7.442 -3.610 1.00 94.81 88 GLY A N 1
ATOM 732 C CA . GLY A 1 88 ? -13.523 8.715 -4.284 1.00 94.81 88 GLY A CA 1
ATOM 733 C C . GLY A 1 88 ? -13.255 9.927 -3.387 1.00 94.81 88 GLY A C 1
ATOM 734 O O . GLY A 1 88 ? -12.562 10.859 -3.796 1.00 94.81 88 GLY A O 1
ATOM 735 N N . GLN A 1 89 ? -13.732 9.896 -2.137 1.00 95.56 89 GLN A N 1
ATOM 736 C CA . GLN A 1 89 ? -13.433 10.938 -1.148 1.00 95.56 89 GLN A CA 1
ATOM 737 C C . GLN A 1 89 ? -11.927 11.039 -0.879 1.00 95.56 89 GLN A C 1
ATOM 739 O O . GLN A 1 89 ? -11.379 12.143 -0.869 1.00 95.56 89 GLN A O 1
ATOM 744 N N . LEU A 1 90 ? -11.252 9.897 -0.730 1.00 96.19 90 LEU A N 1
ATOM 745 C CA . LEU A 1 90 ? -9.813 9.850 -0.495 1.00 96.19 90 LEU A CA 1
ATOM 746 C C . LEU A 1 90 ? -9.011 10.420 -1.675 1.00 96.19 90 LEU A C 1
ATOM 748 O O . LEU A 1 90 ? -8.118 11.242 -1.474 1.00 96.19 90 LEU A O 1
ATOM 752 N N . LYS A 1 91 ? -9.365 10.060 -2.913 1.00 96.06 91 LYS A N 1
ATOM 753 C CA . LYS A 1 91 ? -8.734 10.604 -4.125 1.00 96.06 91 LYS A CA 1
ATOM 754 C C . LYS A 1 91 ? -8.877 12.117 -4.218 1.00 96.06 91 LYS A C 1
ATOM 756 O O . LYS A 1 91 ? -7.882 12.787 -4.478 1.00 96.06 91 LYS A O 1
ATOM 761 N N . ARG A 1 92 ? -10.076 12.661 -3.961 1.00 95.50 92 ARG A N 1
ATOM 762 C CA . ARG A 1 92 ? -10.300 14.119 -3.934 1.00 95.50 92 ARG A CA 1
ATOM 763 C C . ARG A 1 92 ? -9.394 14.794 -2.910 1.00 95.50 92 ARG A C 1
ATOM 765 O O . ARG A 1 92 ? -8.730 15.776 -3.224 1.00 95.50 92 ARG A O 1
ATOM 772 N N . LYS A 1 93 ? -9.300 14.215 -1.713 1.00 95.75 93 LYS A N 1
ATOM 773 C CA . LYS A 1 93 ? -8.466 14.732 -0.624 1.00 95.75 93 LYS A CA 1
ATOM 774 C C . LYS A 1 93 ? -6.973 14.734 -0.951 1.00 95.75 93 LYS A C 1
ATOM 776 O O . LYS A 1 93 ? -6.269 15.671 -0.595 1.00 95.75 93 LYS A O 1
ATOM 781 N N . LEU A 1 94 ? -6.504 13.694 -1.633 1.00 95.81 94 LEU A N 1
ATOM 782 C CA . LEU A 1 94 ? -5.116 13.554 -2.074 1.00 95.81 94 LEU A CA 1
ATOM 783 C C . LEU A 1 94 ? -4.839 14.224 -3.432 1.00 95.81 94 LEU A C 1
ATOM 785 O O . LEU A 1 94 ? -3.718 14.142 -3.924 1.00 95.81 94 LEU A O 1
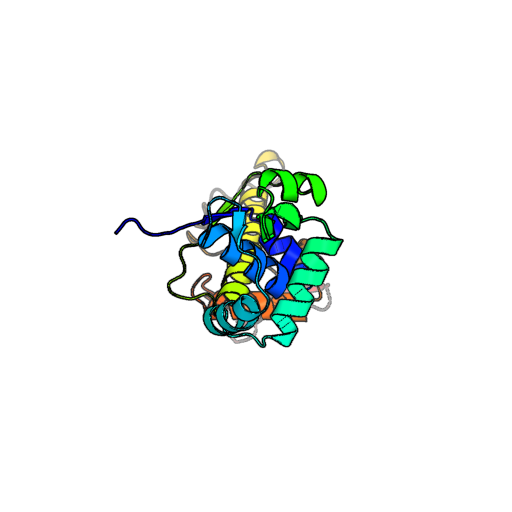ATOM 789 N N . ARG A 1 95 ? -5.841 14.875 -4.043 1.00 95.69 95 ARG A N 1
ATOM 790 C CA . ARG A 1 95 ? -5.767 15.491 -5.380 1.00 95.69 95 ARG A CA 1
ATOM 791 C C . ARG A 1 95 ? -5.287 14.513 -6.471 1.00 95.69 95 ARG A C 1
ATOM 793 O O . ARG A 1 95 ? -4.608 14.908 -7.417 1.00 95.69 95 ARG A O 1
ATOM 800 N N . LEU A 1 96 ? -5.657 13.235 -6.349 1.00 94.19 96 LEU A N 1
ATOM 801 C CA . LEU A 1 96 ? -5.320 12.183 -7.316 1.00 94.19 96 LEU A CA 1
ATOM 802 C C . LEU A 1 96 ? -6.284 12.229 -8.507 1.00 94.19 96 LEU A C 1
ATOM 804 O O . LEU A 1 96 ? -7.503 12.202 -8.324 1.00 94.19 96 LEU A O 1
ATOM 808 N N . LYS A 1 97 ? -5.737 12.272 -9.726 1.00 91.44 97 LYS A N 1
ATOM 809 C CA . LYS A 1 97 ? -6.506 12.500 -10.964 1.00 91.44 97 LYS A CA 1
ATOM 810 C C . LYS A 1 97 ? -6.795 11.228 -11.769 1.00 91.44 97 LYS A C 1
ATOM 812 O O . LYS A 1 97 ? -7.705 11.232 -12.595 1.00 91.44 97 LYS A O 1
ATOM 817 N N . GLY A 1 98 ? -6.045 10.147 -11.564 1.00 88.31 98 GLY A N 1
ATOM 818 C CA . GLY A 1 98 ? -6.171 8.919 -12.344 1.00 88.31 98 GLY A CA 1
ATOM 819 C C . GLY A 1 98 ? -7.547 8.282 -12.195 1.00 88.31 98 GLY A C 1
ATOM 820 O O . GLY A 1 98 ? -8.109 8.237 -11.103 1.00 88.31 98 GLY A O 1
ATOM 821 N N . LYS A 1 99 ? -8.112 7.789 -13.300 1.00 89.38 99 LYS A N 1
ATOM 822 C CA . LYS A 1 99 ? -9.440 7.148 -13.333 1.00 89.38 99 LYS A CA 1
ATOM 823 C C . LYS A 1 99 ? -9.378 5.625 -13.190 1.00 89.38 99 LYS A C 1
ATOM 825 O O . LYS A 1 99 ? -10.390 5.005 -12.902 1.00 89.38 99 LYS A O 1
ATOM 830 N N . SER A 1 100 ? -8.195 5.038 -13.349 1.00 93.31 100 SER A N 1
ATOM 831 C CA . SER A 1 100 ? -7.995 3.594 -13.274 1.00 93.31 100 SER A CA 1
ATOM 832 C C .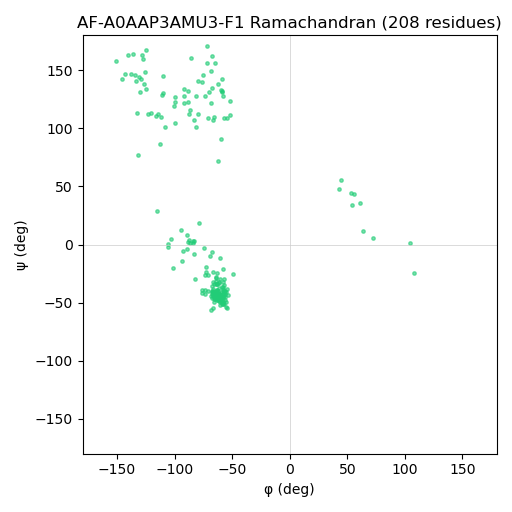 SER A 1 100 ? -8.026 3.076 -11.838 1.00 93.31 100 SER A C 1
ATOM 834 O O . SER A 1 100 ? -7.522 3.713 -10.907 1.00 93.31 100 SER A O 1
ATOM 836 N N . ALA A 1 101 ? -8.554 1.870 -11.688 1.00 94.62 101 ALA A N 1
ATOM 837 C CA . ALA A 1 101 ? -8.500 1.083 -10.471 1.00 94.62 101 ALA A CA 1
ATOM 838 C C . ALA A 1 101 ? -8.166 -0.370 -10.832 1.00 94.62 101 ALA A C 1
ATOM 840 O O . ALA A 1 101 ? -8.232 -0.748 -12.004 1.00 94.62 101 ALA A O 1
ATOM 841 N N . ILE A 1 102 ? -7.751 -1.149 -9.843 1.00 94.62 102 ILE A N 1
ATOM 842 C CA . ILE A 1 102 ? -7.396 -2.556 -9.996 1.00 94.62 102 ILE A CA 1
ATOM 843 C C . ILE A 1 102 ? -8.136 -3.381 -8.949 1.00 94.62 102 ILE A C 1
ATOM 845 O O . ILE A 1 102 ? -8.331 -2.920 -7.823 1.00 94.62 102 ILE A O 1
ATOM 849 N N . ILE A 1 103 ? -8.570 -4.572 -9.347 1.00 94.12 103 ILE A N 1
ATOM 850 C CA . ILE A 1 103 ? -9.173 -5.545 -8.443 1.00 94.12 103 ILE A CA 1
ATOM 851 C C . ILE A 1 103 ? -8.067 -6.072 -7.529 1.00 94.12 103 ILE A C 1
ATOM 853 O O . ILE A 1 103 ? -6.975 -6.407 -7.988 1.00 94.12 103 ILE A O 1
ATOM 857 N N . TYR A 1 104 ? -8.348 -6.075 -6.234 1.00 92.94 104 TYR A N 1
ATOM 858 C CA . TYR A 1 104 ? -7.533 -6.695 -5.210 1.00 92.94 104 TYR A CA 1
ATOM 859 C C . TYR A 1 104 ? -8.386 -7.744 -4.505 1.00 92.94 104 TYR A C 1
ATOM 861 O O . TYR A 1 104 ? -9.375 -7.411 -3.845 1.00 92.94 104 TYR A O 1
ATOM 869 N N . GLU A 1 105 ? -7.993 -8.993 -4.701 1.00 90.81 105 GLU A N 1
ATOM 870 C CA . GLU A 1 105 ? -8.653 -10.202 -4.215 1.00 90.81 105 GLU A CA 1
ATOM 871 C C . GLU A 1 105 ? -7.570 -11.072 -3.563 1.00 90.81 105 GLU A C 1
ATOM 873 O O . GLU A 1 105 ? -6.986 -11.931 -4.218 1.00 90.81 105 GLU A O 1
ATOM 878 N N . PRO A 1 106 ? -7.148 -10.720 -2.337 1.00 88.06 106 PRO A N 1
ATOM 879 C CA . PRO A 1 106 ? -6.113 -11.464 -1.634 1.00 88.06 106 PRO A CA 1
ATOM 880 C C . PRO A 1 106 ? -6.657 -12.734 -0.977 1.00 88.06 106 PRO A C 1
ATOM 882 O O . PRO A 1 106 ? -7.691 -12.670 -0.316 1.00 88.06 106 PRO A O 1
ATOM 885 N N . ASP A 1 107 ? -5.882 -13.818 -1.026 1.00 87.31 107 ASP A N 1
ATOM 886 C CA . ASP A 1 107 ? -5.998 -14.906 -0.042 1.00 87.31 107 ASP A CA 1
ATOM 887 C C . ASP A 1 107 ? -5.469 -14.440 1.327 1.00 87.31 107 ASP A C 1
ATOM 889 O O . ASP A 1 107 ? -6.069 -14.700 2.367 1.00 87.31 107 ASP A O 1
ATOM 893 N N . ASP A 1 108 ? -4.370 -13.673 1.315 1.00 88.75 108 ASP A N 1
ATOM 894 C CA . ASP A 1 108 ? -3.800 -13.004 2.483 1.00 88.75 108 ASP A CA 1
ATOM 895 C C . ASP A 1 108 ? -3.273 -11.588 2.170 1.00 88.75 108 ASP A C 1
ATOM 897 O O . ASP A 1 108 ? -3.025 -11.183 1.026 1.00 88.75 108 ASP A O 1
ATOM 901 N N . PHE A 1 109 ? -3.070 -10.800 3.226 1.00 91.75 109 PHE A N 1
ATOM 902 C CA . PHE A 1 109 ? -2.631 -9.407 3.122 1.00 91.75 109 PHE A CA 1
ATOM 903 C C . PHE A 1 109 ? -1.100 -9.223 3.123 1.00 91.75 109 PHE A C 1
ATOM 905 O O . PHE A 1 109 ? -0.618 -8.100 2.922 1.00 91.75 109 PHE A O 1
ATOM 912 N N . SER A 1 110 ? -0.312 -10.292 3.288 1.00 89.81 110 SER A N 1
ATOM 913 C CA . SER A 1 110 ? 1.156 -10.233 3.386 1.00 89.81 110 SER A CA 1
ATOM 914 C C . SER A 1 110 ? 1.800 -9.728 2.084 1.00 89.81 110 SER A C 1
ATOM 916 O O . SER A 1 110 ? 2.767 -8.955 2.085 1.00 89.81 110 SER A O 1
ATOM 918 N N . GLY A 1 111 ? 1.194 -10.074 0.943 1.00 92.25 111 GLY A N 1
ATOM 919 C CA . GLY A 1 111 ? 1.639 -9.688 -0.396 1.00 92.25 111 GLY A CA 1
ATOM 920 C C . GLY A 1 111 ? 1.362 -8.231 -0.784 1.00 92.25 111 GLY A C 1
ATOM 921 O O . GLY A 1 111 ? 1.786 -7.795 -1.860 1.00 92.25 111 GLY A O 1
ATOM 922 N N . PHE A 1 112 ? 0.694 -7.435 0.060 1.00 95.50 112 PHE A N 1
ATOM 923 C CA . PHE A 1 112 ? 0.164 -6.121 -0.331 1.00 95.50 112 PHE A CA 1
ATOM 924 C C . PHE A 1 112 ? 1.228 -5.132 -0.837 1.00 95.50 112 PHE A C 1
ATOM 926 O O . PHE A 1 112 ? 0.996 -4.358 -1.774 1.00 95.50 112 PHE A O 1
ATOM 933 N N . SER A 1 113 ? 2.432 -5.157 -0.254 1.00 95.25 113 SER A N 1
ATOM 934 C CA . SER A 1 113 ? 3.541 -4.314 -0.721 1.00 95.25 113 SER A CA 1
ATOM 935 C C . SER A 1 113 ? 3.979 -4.692 -2.137 1.00 95.25 113 SER A C 1
ATOM 937 O O . SER A 1 113 ? 4.189 -3.804 -2.972 1.00 95.25 113 SER A O 1
ATOM 939 N N . LYS A 1 114 ? 4.092 -5.998 -2.419 1.00 95.81 114 LYS A N 1
ATOM 940 C CA . LYS A 1 114 ? 4.461 -6.513 -3.743 1.00 95.81 114 LYS A CA 1
ATOM 941 C C . LYS A 1 114 ? 3.358 -6.210 -4.758 1.00 95.81 114 LYS A C 1
ATOM 943 O O . LYS A 1 114 ? 3.669 -5.740 -5.852 1.00 95.81 114 LYS A O 1
ATOM 948 N N . PHE A 1 115 ? 2.091 -6.343 -4.354 1.00 96.00 115 PHE A N 1
ATOM 949 C CA . PHE A 1 115 ? 0.929 -5.930 -5.144 1.00 96.00 115 PHE A CA 1
ATOM 950 C C . PHE A 1 115 ? 1.019 -4.459 -5.558 1.00 96.00 115 PHE A C 1
ATOM 952 O O . PHE A 1 115 ? 1.020 -4.154 -6.749 1.00 96.00 115 PHE A O 1
ATOM 959 N N . CYS A 1 116 ? 1.210 -3.535 -4.609 1.00 97.06 116 CYS A N 1
ATOM 960 C CA . CYS A 1 116 ? 1.347 -2.111 -4.932 1.00 97.06 116 CYS A CA 1
ATOM 961 C C . CYS A 1 116 ? 2.509 -1.840 -5.906 1.00 97.06 116 CYS A C 1
ATOM 963 O O . CYS A 1 116 ? 2.367 -1.008 -6.807 1.00 97.06 116 CYS A O 1
ATOM 965 N N . CYS A 1 117 ? 3.638 -2.548 -5.760 1.00 96.62 117 CYS A N 1
ATOM 966 C CA . CYS A 1 117 ? 4.762 -2.454 -6.697 1.00 96.62 117 CYS A CA 1
ATOM 967 C C . CYS A 1 117 ? 4.356 -2.903 -8.110 1.00 96.62 117 CYS A C 1
ATOM 969 O O . CYS A 1 117 ? 4.613 -2.180 -9.073 1.00 96.62 117 CYS A O 1
ATOM 971 N N . GLY A 1 118 ? 3.681 -4.050 -8.234 1.00 95.50 118 GLY A N 1
ATOM 972 C CA . GLY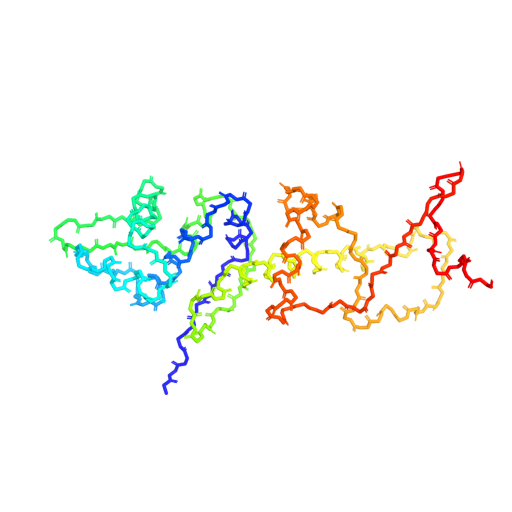 A 1 118 ? 3.166 -4.565 -9.506 1.00 95.50 118 GLY A CA 1
ATOM 973 C C . GLY A 1 118 ? 2.210 -3.588 -10.189 1.00 95.50 118 GLY A C 1
ATOM 974 O O . GLY A 1 118 ? 2.370 -3.286 -11.374 1.00 95.50 118 GLY A O 1
ATOM 975 N N . VAL A 1 119 ? 1.280 -3.006 -9.426 1.00 95.75 119 VAL A N 1
ATOM 976 C CA . VAL A 1 119 ? 0.331 -1.986 -9.899 1.00 95.75 119 VAL A CA 1
ATOM 977 C C . VAL A 1 119 ? 1.059 -0.764 -10.467 1.00 95.75 119 VAL A C 1
ATOM 979 O O . VAL A 1 119 ? 0.784 -0.337 -11.593 1.00 95.75 119 VAL A O 1
ATOM 982 N N . ALA A 1 120 ? 2.017 -0.216 -9.717 1.00 94.69 120 ALA A N 1
ATOM 983 C CA . ALA A 1 120 ? 2.760 0.978 -10.114 1.00 94.69 120 ALA A CA 1
ATOM 984 C C . ALA A 1 120 ? 3.639 0.736 -11.354 1.00 94.69 120 ALA A C 1
ATOM 986 O O . ALA A 1 120 ? 3.623 1.533 -12.297 1.00 94.69 120 ALA A O 1
ATOM 987 N N . VAL A 1 121 ? 4.363 -0.388 -11.397 1.00 93.38 121 VAL A N 1
ATOM 988 C CA . VAL A 1 121 ? 5.201 -0.755 -12.550 1.00 93.38 121 VAL A CA 1
ATOM 989 C C . VAL A 1 121 ? 4.338 -0.981 -13.793 1.00 93.38 121 VAL A C 1
ATOM 991 O O . VAL A 1 121 ? 4.650 -0.455 -14.863 1.00 93.38 121 VAL A O 1
ATOM 994 N N . THR A 1 122 ? 3.210 -1.681 -13.654 1.00 91.94 122 THR A N 1
ATOM 995 C CA . THR A 1 122 ? 2.280 -1.951 -14.761 1.00 91.94 122 THR A CA 1
ATOM 996 C C . THR A 1 122 ? 1.662 -0.671 -15.315 1.00 91.94 122 THR A C 1
ATOM 998 O O . THR A 1 122 ? 1.556 -0.512 -16.534 1.00 91.94 122 THR A O 1
ATOM 1001 N N . LYS A 1 123 ? 1.293 0.285 -14.450 1.00 92.06 123 LYS A N 1
ATOM 1002 C CA . LYS A 1 123 ? 0.816 1.611 -14.876 1.00 92.06 123 LYS A CA 1
ATOM 1003 C C . LYS A 1 123 ? 1.838 2.287 -15.790 1.00 92.06 123 LYS A C 1
ATOM 1005 O O . LYS A 1 123 ? 1.489 2.741 -16.879 1.00 92.06 123 LYS A O 1
ATOM 1010 N N . ILE A 1 124 ? 3.103 2.317 -15.376 1.00 89.75 124 ILE A N 1
ATOM 1011 C CA . ILE A 1 124 ? 4.181 2.967 -16.133 1.00 89.75 124 ILE A CA 1
ATOM 1012 C C . ILE A 1 124 ? 4.469 2.218 -17.431 1.00 89.75 124 ILE A C 1
ATOM 1014 O O . ILE A 1 124 ? 4.627 2.848 -18.476 1.00 89.75 124 ILE A O 1
ATOM 1018 N N . PHE A 1 125 ? 4.454 0.885 -17.398 1.00 88.00 125 PHE A N 1
ATOM 1019 C CA . PHE A 1 125 ? 4.572 0.059 -18.595 1.00 88.00 125 PHE A CA 1
ATOM 1020 C C . PHE A 1 125 ? 3.491 0.407 -19.627 1.00 88.00 125 PHE A C 1
ATOM 1022 O O . PHE A 1 125 ? 3.797 0.651 -20.796 1.00 88.00 125 PHE A O 1
ATOM 1029 N N . ARG A 1 126 ? 2.227 0.516 -19.195 1.00 87.00 126 ARG A N 1
ATOM 1030 C CA . ARG A 1 126 ? 1.104 0.901 -20.064 1.00 87.00 126 ARG A CA 1
ATOM 1031 C C . ARG A 1 126 ? 1.273 2.311 -20.634 1.00 87.00 126 ARG A C 1
ATOM 1033 O O . ARG A 1 126 ? 1.039 2.505 -21.826 1.00 87.00 126 ARG A O 1
ATOM 1040 N N . LEU A 1 127 ? 1.725 3.270 -19.823 1.00 85.94 127 LEU A N 1
ATOM 1041 C CA . LEU A 1 127 ? 1.998 4.641 -20.272 1.00 85.94 127 LEU A CA 1
ATOM 1042 C C . LEU A 1 127 ? 3.105 4.685 -21.334 1.00 85.94 127 LEU A C 1
ATOM 1044 O O . LEU A 1 127 ? 2.941 5.331 -22.368 1.00 85.94 127 LEU A O 1
ATOM 1048 N N . ILE A 1 128 ? 4.215 3.974 -21.115 1.00 83.31 128 ILE A N 1
ATOM 1049 C CA . ILE A 1 128 ? 5.331 3.901 -22.071 1.00 83.31 128 ILE A CA 1
ATOM 1050 C C . ILE A 1 128 ? 4.888 3.250 -23.376 1.00 83.31 128 ILE A C 1
ATOM 1052 O O . ILE A 1 128 ? 5.133 3.801 -24.450 1.00 83.31 128 ILE A O 1
ATOM 1056 N N . ARG A 1 129 ? 4.163 2.134 -23.288 1.00 82.38 129 ARG A N 1
ATOM 1057 C CA . ARG A 1 129 ? 3.600 1.448 -24.451 1.00 82.38 129 ARG A CA 1
ATOM 1058 C C . ARG A 1 129 ? 2.703 2.368 -25.271 1.00 82.38 129 ARG A C 1
ATOM 1060 O O . ARG A 1 129 ? 2.794 2.369 -26.495 1.00 82.38 129 ARG A O 1
ATOM 1067 N N . TRP A 1 130 ? 1.852 3.147 -24.612 1.00 81.81 130 TRP A N 1
ATOM 1068 C CA . TRP A 1 130 ? 0.969 4.098 -25.278 1.00 81.81 130 TRP A CA 1
ATOM 1069 C C . TRP A 1 130 ? 1.736 5.248 -25.945 1.00 81.81 130 TRP A C 1
ATOM 1071 O O . TRP A 1 130 ? 1.469 5.553 -27.103 1.00 81.81 130 TRP A O 1
ATOM 1081 N N . MET A 1 131 ? 2.735 5.831 -25.273 1.00 79.44 131 MET A N 1
ATOM 1082 C CA . MET A 1 131 ? 3.586 6.877 -25.862 1.00 79.44 131 MET A CA 1
ATOM 1083 C C . MET A 1 131 ? 4.358 6.375 -27.087 1.00 79.44 131 MET A C 1
ATOM 1085 O O . MET A 1 131 ? 4.421 7.069 -28.097 1.00 79.44 131 MET A O 1
ATOM 1089 N N . ASN A 1 132 ? 4.907 5.161 -27.018 1.00 73.88 132 ASN A N 1
ATOM 1090 C CA . ASN A 1 132 ? 5.649 4.563 -28.128 1.00 73.88 132 ASN A CA 1
ATOM 1091 C C . ASN A 1 132 ? 4.743 4.284 -29.338 1.00 73.88 132 ASN A C 1
ATOM 1093 O O . ASN A 1 132 ? 5.186 4.435 -30.469 1.00 73.88 132 ASN A O 1
ATOM 1097 N N . ARG A 1 133 ? 3.469 3.933 -29.111 1.00 69.88 133 ARG A N 1
ATOM 1098 C CA . ARG A 1 133 ? 2.465 3.753 -30.176 1.00 69.88 133 ARG A CA 1
ATOM 1099 C C . ARG A 1 133 ? 2.018 5.064 -30.827 1.00 69.88 133 ARG A C 1
ATOM 1101 O O . ARG A 1 133 ? 1.568 5.039 -31.961 1.00 69.88 133 ARG A O 1
ATOM 1108 N N . LYS A 1 134 ? 2.101 6.187 -30.107 1.00 60.09 134 LYS A N 1
ATOM 1109 C CA . LYS A 1 134 ? 1.643 7.510 -30.562 1.00 60.09 134 LYS A CA 1
ATOM 1110 C C . LYS A 1 134 ? 2.688 8.323 -31.329 1.00 60.09 134 LYS A C 1
ATOM 1112 O O . LYS A 1 134 ? 2.407 9.462 -31.693 1.00 60.09 134 LYS A O 1
ATOM 1117 N N . ARG A 1 135 ? 3.890 7.791 -31.569 1.00 57.28 135 ARG A N 1
ATOM 1118 C CA . ARG A 1 135 ? 4.840 8.450 -32.474 1.00 57.28 135 ARG A CA 1
ATOM 1119 C C . ARG A 1 135 ? 4.249 8.429 -33.886 1.00 57.28 135 ARG A C 1
ATOM 1121 O O . ARG A 1 135 ? 4.108 7.363 -34.471 1.00 57.28 135 ARG A O 1
ATOM 1128 N N . SER A 1 136 ? 3.845 9.606 -34.369 1.00 49.50 136 SER A N 1
ATOM 1129 C CA . SER A 1 136 ? 3.297 9.786 -35.715 1.00 49.50 136 SER A CA 1
ATOM 1130 C C . SER A 1 136 ? 4.315 9.346 -36.758 1.00 49.50 136 SER A C 1
ATOM 1132 O O . SER A 1 136 ? 5.469 9.773 -36.710 1.00 49.50 136 SER A O 1
ATOM 1134 N N . VAL A 1 137 ? 3.854 8.550 -37.721 1.00 53.88 137 VAL A N 1
ATOM 1135 C CA . VAL A 1 137 ? 4.624 8.132 -38.899 1.00 53.88 137 VAL A CA 1
ATOM 1136 C C . VAL A 1 137 ? 5.109 9.358 -39.689 1.00 53.88 137 VAL A C 1
ATOM 1138 O O . VAL A 1 137 ? 6.206 9.344 -40.227 1.00 53.88 137 VAL A O 1
ATOM 1141 N N . SER A 1 138 ? 4.358 10.468 -39.645 1.00 52.78 138 SER A N 1
ATOM 1142 C CA . SER A 1 138 ? 4.690 11.725 -40.334 1.00 52.78 138 SER A CA 1
ATOM 1143 C C . SER A 1 138 ? 5.899 12.489 -39.777 1.00 52.78 138 SER A C 1
ATOM 1145 O O . SER A 1 138 ? 6.337 13.450 -40.395 1.00 52.78 138 SER A O 1
ATOM 1147 N N . LYS A 1 139 ? 6.441 12.104 -38.611 1.00 53.47 139 LYS A N 1
ATOM 1148 C CA . LYS A 1 139 ? 7.641 12.731 -38.018 1.00 53.47 139 LYS A CA 1
ATOM 1149 C C . LYS A 1 139 ? 8.912 11.892 -38.181 1.00 53.47 139 LYS A C 1
ATOM 1151 O O . LYS A 1 139 ? 9.942 12.254 -37.620 1.00 53.47 139 LYS A O 1
ATOM 1156 N N . MET A 1 140 ? 8.851 10.766 -38.893 1.00 54.97 140 MET A N 1
ATOM 1157 C CA . MET A 1 140 ? 10.021 9.935 -39.179 1.00 54.97 140 MET A CA 1
ATOM 1158 C C . MET A 1 140 ? 10.322 10.017 -40.676 1.00 54.97 140 MET A C 1
ATOM 1160 O O . MET A 1 140 ? 9.566 9.493 -41.483 1.00 54.97 140 MET A O 1
ATOM 1164 N N . ALA A 1 141 ? 11.425 10.687 -41.029 1.00 51.81 141 ALA A N 1
ATOM 1165 C CA . ALA A 1 141 ? 11.862 10.944 -42.408 1.00 51.81 141 ALA A CA 1
ATOM 1166 C C . ALA A 1 141 ? 12.143 9.671 -43.235 1.00 51.81 141 ALA A C 1
ATOM 1168 O O . ALA A 1 141 ? 12.271 9.745 -44.449 1.00 51.81 141 ALA A O 1
ATOM 1169 N N . TYR A 1 142 ? 12.195 8.504 -42.587 1.00 49.34 142 TYR A N 1
ATOM 1170 C CA . TYR A 1 142 ? 12.373 7.207 -43.225 1.00 49.34 142 TYR A CA 1
ATOM 1171 C C . TYR A 1 142 ? 11.351 6.221 -42.664 1.00 49.34 142 TYR A C 1
ATOM 1173 O O . TYR A 1 142 ? 11.371 5.863 -41.482 1.00 49.34 142 TYR A O 1
ATOM 1181 N N . THR A 1 143 ? 10.421 5.796 -43.514 1.00 44.06 143 THR A N 1
ATOM 1182 C CA . THR A 1 143 ? 9.417 4.789 -43.181 1.00 44.06 143 THR A CA 1
ATOM 1183 C C . THR A 1 143 ? 10.040 3.406 -43.328 1.00 44.06 143 THR A C 1
ATOM 1185 O O . THR A 1 143 ? 10.148 2.862 -44.420 1.00 44.06 143 THR A O 1
ATOM 1188 N N . SER A 1 144 ? 10.421 2.789 -42.208 1.00 46.44 144 SER A N 1
ATOM 1189 C CA . SER A 1 144 ? 10.566 1.335 -42.191 1.00 46.44 144 SER A CA 1
ATOM 1190 C C . SER A 1 144 ? 9.164 0.725 -42.256 1.00 46.44 144 SER A C 1
ATOM 1192 O O . SER A 1 144 ? 8.406 0.786 -41.289 1.00 46.44 144 SER A O 1
ATOM 1194 N N . THR A 1 145 ? 8.811 0.127 -43.395 1.00 48.66 145 THR A N 1
ATOM 1195 C CA . THR A 1 145 ? 7.625 -0.736 -43.566 1.00 48.66 145 THR A CA 1
ATOM 1196 C C . THR A 1 145 ? 7.737 -2.042 -42.783 1.00 48.66 145 THR A C 1
ATOM 1198 O O . THR A 1 145 ? 6.764 -2.796 -42.682 1.00 48.66 145 THR A O 1
ATOM 1201 N N . SER A 1 146 ? 8.892 -2.311 -42.161 1.00 48.66 146 SER A N 1
ATOM 1202 C CA . SER A 1 146 ? 9.013 -3.431 -41.246 1.00 48.66 146 SER A CA 1
ATOM 1203 C C . SER A 1 146 ? 8.138 -3.158 -40.018 1.00 48.66 146 SER A C 1
ATOM 1205 O O . SER A 1 146 ? 8.448 -2.363 -39.128 1.00 48.66 146 SER A O 1
ATOM 1207 N N . ARG A 1 147 ? 7.016 -3.880 -39.925 1.00 46.25 147 ARG A N 1
ATOM 1208 C CA . ARG A 1 147 ? 6.434 -4.236 -38.629 1.00 46.25 147 ARG A CA 1
ATOM 1209 C C . ARG A 1 147 ? 7.468 -5.107 -37.922 1.00 46.25 147 ARG A C 1
ATOM 1211 O O . ARG A 1 147 ? 7.272 -6.318 -37.816 1.00 46.25 147 ARG A O 1
ATOM 1218 N N . SER A 1 148 ? 8.579 -4.536 -37.452 1.00 46.28 148 SER A N 1
ATOM 1219 C CA . SER A 1 148 ? 9.393 -5.231 -36.469 1.00 46.28 148 SER A CA 1
ATOM 1220 C C . SER A 1 148 ? 8.435 -5.496 -35.316 1.00 46.28 148 SER A C 1
ATOM 1222 O O . SER A 1 148 ? 7.865 -4.591 -34.699 1.00 46.28 148 SER A O 1
ATOM 1224 N N . LYS A 1 149 ? 8.080 -6.775 -35.175 1.00 47.38 149 LYS A N 1
ATOM 1225 C CA . LYS A 1 149 ? 7.122 -7.270 -34.202 1.00 47.38 149 LYS A CA 1
ATOM 1226 C C . LYS A 1 149 ? 7.696 -6.881 -32.849 1.00 47.38 149 LYS A C 1
ATOM 1228 O O . LYS A 1 149 ? 8.475 -7.645 -32.290 1.00 47.38 149 LYS A O 1
ATOM 1233 N N . SER A 1 150 ? 7.355 -5.705 -32.309 1.00 50.34 150 SER A N 1
ATOM 1234 C CA . SER A 1 150 ? 7.647 -5.415 -30.909 1.00 50.34 150 SER A CA 1
ATOM 1235 C C . SER A 1 150 ? 7.000 -6.571 -30.164 1.00 50.34 150 SER A C 1
ATOM 1237 O O . SER A 1 150 ? 5.772 -6.707 -30.245 1.00 50.34 150 SER A O 1
ATOM 1239 N N . SER A 1 151 ? 7.812 -7.477 -29.610 1.00 54.19 151 SER A N 1
ATOM 1240 C CA . SER A 1 151 ? 7.313 -8.789 -29.203 1.00 54.19 151 SER A CA 1
ATOM 1241 C C . SER A 1 151 ? 6.088 -8.567 -28.320 1.00 54.19 151 SER A C 1
ATOM 1243 O O . SER A 1 151 ? 6.134 -7.744 -27.398 1.00 54.19 151 SER A O 1
ATOM 1245 N N . LYS A 1 152 ? 4.943 -9.154 -28.695 1.00 60.28 152 LYS A N 1
ATOM 1246 C CA . LYS A 1 152 ? 3.671 -8.906 -28.006 1.00 60.28 152 LYS A CA 1
ATOM 1247 C C . LYS A 1 152 ? 3.910 -9.132 -26.506 1.00 60.28 152 LYS A C 1
ATOM 1249 O O . LYS A 1 152 ? 4.200 -10.242 -26.093 1.00 60.28 152 LYS A O 1
ATOM 1254 N N . GLY A 1 153 ? 3.868 -8.057 -25.718 1.00 65.75 153 GLY A N 1
ATOM 1255 C CA . GLY A 1 153 ? 3.990 -8.112 -24.257 1.00 65.75 153 GLY A CA 1
ATOM 1256 C C . GLY A 1 153 ? 5.302 -7.597 -23.657 1.00 65.75 153 GLY A C 1
ATOM 1257 O O . GLY A 1 153 ? 5.254 -7.089 -22.545 1.00 65.75 153 GLY A O 1
ATOM 1258 N N . PHE A 1 154 ? 6.432 -7.587 -24.376 1.00 72.75 154 PHE A N 1
ATOM 1259 C CA . PHE A 1 154 ? 7.712 -7.135 -23.806 1.00 72.75 154 PHE A CA 1
ATOM 1260 C C . PHE A 1 154 ? 8.176 -5.821 -24.431 1.00 72.75 154 PHE A C 1
ATOM 1262 O O . PHE A 1 154 ? 8.237 -5.682 -25.652 1.00 72.75 154 PHE A O 1
ATOM 1269 N N . GLN A 1 155 ? 8.506 -4.845 -23.582 1.00 74.69 155 GLN A N 1
ATOM 1270 C CA . GLN A 1 155 ? 9.116 -3.583 -23.996 1.00 74.69 155 GLN A CA 1
ATOM 1271 C C . GLN A 1 155 ? 10.305 -3.238 -23.098 1.00 74.69 155 GLN A C 1
ATOM 1273 O O . GLN A 1 155 ? 10.210 -3.414 -21.878 1.00 74.69 155 GLN A O 1
ATOM 1278 N N . PRO A 1 156 ? 11.398 -2.704 -23.669 1.00 76.94 156 PRO A N 1
ATOM 1279 C CA . PRO A 1 156 ? 12.508 -2.212 -22.874 1.00 76.94 156 PRO A CA 1
ATOM 1280 C C . PRO A 1 156 ? 12.065 -0.967 -22.102 1.00 76.94 156 PRO A C 1
ATOM 1282 O O . PRO A 1 156 ? 11.643 0.038 -22.677 1.00 76.94 156 PRO A O 1
ATOM 1285 N N . ILE A 1 157 ? 12.169 -1.030 -20.776 1.00 81.44 157 ILE A N 1
ATOM 1286 C CA . ILE A 1 157 ? 11.948 0.116 -19.895 1.00 81.44 157 ILE A CA 1
ATOM 1287 C C . ILE A 1 157 ? 13.260 0.418 -19.182 1.00 81.44 157 ILE A C 1
ATOM 1289 O O . ILE A 1 157 ? 13.666 -0.351 -18.306 1.00 81.44 157 ILE A O 1
ATOM 1293 N N . PRO A 1 158 ? 13.917 1.545 -19.511 1.00 84.31 158 PRO A N 1
ATOM 1294 C CA . PRO A 1 158 ? 15.072 1.998 -18.757 1.00 84.31 158 PRO A CA 1
ATOM 1295 C C . PRO A 1 158 ? 14.695 2.241 -17.295 1.00 84.31 158 PRO A C 1
ATOM 1297 O O . PRO A 1 158 ? 13.714 2.934 -17.007 1.00 84.31 158 PRO A O 1
ATOM 1300 N N . LEU A 1 159 ? 15.514 1.741 -16.368 1.00 87.69 159 LEU A N 1
ATOM 1301 C CA . LEU A 1 159 ? 15.309 1.938 -14.931 1.00 87.69 159 LEU A CA 1
ATOM 1302 C C . LEU A 1 159 ? 15.224 3.429 -14.566 1.00 87.69 159 LEU A C 1
ATOM 1304 O O . LEU A 1 159 ? 14.340 3.824 -13.810 1.00 87.69 159 LEU A O 1
ATOM 1308 N N . LYS A 1 160 ? 16.065 4.266 -15.192 1.00 89.38 160 LYS A N 1
ATOM 1309 C CA . LYS A 1 160 ? 16.039 5.732 -15.039 1.00 89.38 160 LYS A CA 1
ATOM 1310 C C . LYS A 1 160 ? 14.656 6.325 -15.342 1.00 89.38 160 LYS A C 1
ATOM 1312 O O . LYS A 1 160 ? 14.201 7.238 -14.659 1.00 89.38 160 LYS A O 1
ATOM 1317 N N . ARG A 1 161 ? 13.949 5.793 -16.347 1.00 88.75 161 ARG A N 1
ATOM 1318 C CA . ARG A 1 161 ? 12.607 6.262 -16.727 1.00 88.75 161 ARG A CA 1
ATOM 1319 C C . ARG A 1 161 ? 11.546 5.831 -15.715 1.00 88.75 161 ARG A C 1
ATOM 1321 O O . ARG A 1 161 ? 10.661 6.627 -15.402 1.00 88.75 161 ARG A O 1
ATOM 1328 N N . LEU A 1 162 ? 11.645 4.604 -15.195 1.00 89.56 162 LEU A N 1
ATOM 1329 C CA . LEU A 1 162 ? 10.786 4.110 -14.113 1.00 89.56 162 LEU A CA 1
ATOM 1330 C C . LEU A 1 162 ? 10.948 4.978 -12.855 1.00 89.56 162 LEU A C 1
ATOM 1332 O O . LEU A 1 162 ? 9.961 5.478 -12.319 1.00 89.56 162 LEU A O 1
ATOM 1336 N N . ALA A 1 163 ? 12.195 5.226 -12.453 1.00 93.00 163 ALA A N 1
ATOM 1337 C CA . ALA A 1 163 ? 12.556 6.074 -11.321 1.00 93.00 163 ALA A CA 1
ATOM 1338 C C . ALA A 1 163 ? 12.025 7.508 -11.477 1.00 93.00 163 ALA A C 1
ATOM 1340 O O . ALA A 1 163 ? 11.332 8.006 -10.590 1.00 93.00 163 ALA A O 1
ATOM 1341 N N . LYS A 1 164 ? 12.246 8.132 -12.645 1.00 92.12 164 LYS A N 1
ATOM 1342 C CA . LYS A 1 164 ? 11.729 9.473 -12.966 1.00 92.12 164 LYS A CA 1
ATOM 1343 C C . LYS A 1 164 ? 10.201 9.543 -12.905 1.00 92.12 164 LYS A C 1
ATOM 1345 O O . LYS A 1 164 ? 9.662 10.519 -12.395 1.00 92.12 164 LYS A O 1
ATOM 1350 N N . SER A 1 165 ? 9.507 8.516 -13.400 1.00 89.88 165 SER A N 1
ATOM 1351 C CA . SER A 1 165 ? 8.037 8.485 -13.415 1.00 89.88 165 SER A CA 1
ATOM 1352 C C . SER A 1 165 ? 7.450 8.391 -12.004 1.00 89.88 165 SER A C 1
ATOM 1354 O O . SER A 1 165 ? 6.488 9.087 -11.707 1.00 89.88 165 SER A O 1
ATOM 1356 N N . LEU A 1 166 ? 8.060 7.583 -11.130 1.00 89.50 166 LEU A N 1
ATOM 1357 C CA . LEU A 1 166 ? 7.645 7.433 -9.728 1.00 89.50 166 LEU A CA 1
ATOM 1358 C C . LEU A 1 166 ? 8.210 8.517 -8.800 1.00 89.50 166 LEU A C 1
ATOM 1360 O O . LEU A 1 166 ? 7.821 8.573 -7.639 1.00 89.50 166 LEU A O 1
ATOM 1364 N N . LYS A 1 167 ? 9.132 9.359 -9.284 1.00 92.06 167 LYS A N 1
ATOM 1365 C CA . LYS A 1 167 ? 9.880 10.339 -8.478 1.00 92.06 167 LYS A CA 1
ATOM 1366 C C . LYS A 1 167 ? 10.623 9.692 -7.300 1.00 92.06 167 LYS A C 1
ATOM 1368 O O . LYS A 1 167 ? 10.609 10.201 -6.183 1.00 92.06 167 LYS A O 1
ATOM 1373 N N . VAL A 1 168 ? 11.272 8.556 -7.552 1.00 93.38 168 VAL A N 1
ATOM 1374 C CA . VAL A 1 168 ? 12.091 7.829 -6.566 1.00 93.38 168 VAL A CA 1
ATOM 1375 C C . VAL A 1 168 ? 13.505 7.605 -7.096 1.00 93.38 168 VAL A C 1
ATOM 1377 O O . VAL A 1 168 ? 13.761 7.771 -8.287 1.00 93.38 168 VAL A O 1
ATOM 1380 N N . SER A 1 169 ? 14.434 7.197 -6.229 1.00 94.31 169 SER A N 1
ATOM 1381 C CA . SER A 1 169 ? 15.791 6.838 -6.656 1.00 94.31 169 SER A CA 1
ATOM 1382 C C . SER A 1 169 ? 15.803 5.602 -7.563 1.00 94.31 169 SER A C 1
ATOM 1384 O O . SER A 1 169 ? 14.925 4.739 -7.477 1.00 94.31 169 SER A O 1
ATOM 1386 N N . ASN A 1 170 ? 16.842 5.468 -8.395 1.00 92.69 170 ASN A N 1
ATOM 1387 C CA . ASN A 1 170 ? 17.030 4.289 -9.251 1.00 92.69 170 ASN A CA 1
ATOM 1388 C C . ASN A 1 170 ? 17.042 2.984 -8.439 1.00 92.69 170 ASN A C 1
ATOM 1390 O O . ASN A 1 170 ? 16.410 2.010 -8.843 1.00 92.69 170 ASN A O 1
ATOM 1394 N N . SER A 1 171 ? 17.698 2.982 -7.273 1.00 94.56 171 SER A N 1
ATOM 1395 C CA . SER A 1 171 ? 17.727 1.828 -6.364 1.00 94.56 171 SER A CA 1
ATOM 1396 C C . SER A 1 171 ? 16.321 1.450 -5.882 1.00 94.56 171 SER A C 1
ATOM 1398 O O . SER A 1 171 ? 15.902 0.299 -6.002 1.00 94.56 171 SER A O 1
ATOM 1400 N N . THR A 1 172 ? 15.528 2.436 -5.451 1.00 94.06 172 THR A N 1
ATOM 1401 C CA . THR A 1 172 ? 14.140 2.210 -5.015 1.00 94.06 172 THR A CA 1
ATOM 1402 C C . THR A 1 172 ? 13.274 1.658 -6.147 1.00 94.06 172 THR A C 1
ATOM 1404 O O . THR A 1 172 ? 12.553 0.679 -5.958 1.00 94.06 172 THR A O 1
ATOM 1407 N N . ALA A 1 173 ? 13.380 2.240 -7.343 1.00 94.00 173 ALA A N 1
ATOM 1408 C CA . ALA A 1 173 ? 12.660 1.765 -8.519 1.00 94.00 173 ALA A CA 1
ATOM 1409 C C . ALA A 1 173 ? 13.053 0.325 -8.892 1.00 94.00 173 ALA A C 1
ATOM 1411 O O . ALA A 1 173 ? 12.196 -0.471 -9.279 1.00 94.00 173 ALA A O 1
ATOM 1412 N N . ASN A 1 174 ? 14.332 -0.032 -8.734 1.00 94.00 174 ASN A N 1
ATOM 1413 C CA . ASN A 1 174 ? 14.813 -1.386 -8.985 1.00 94.00 174 ASN A CA 1
ATOM 1414 C C . ASN A 1 174 ? 14.223 -2.369 -7.971 1.00 94.00 174 ASN A C 1
ATOM 1416 O O . ASN A 1 174 ? 13.757 -3.437 -8.354 1.00 94.00 174 ASN A O 1
ATOM 1420 N N . ASN A 1 175 ? 14.163 -1.983 -6.696 1.00 95.19 175 ASN A N 1
ATOM 1421 C CA . ASN A 1 175 ? 13.544 -2.793 -5.649 1.00 95.19 175 ASN A CA 1
ATOM 1422 C C . ASN A 1 175 ? 12.046 -3.008 -5.899 1.00 95.19 175 ASN A C 1
ATOM 1424 O O . ASN A 1 175 ? 11.556 -4.120 -5.728 1.00 95.19 175 ASN A O 1
ATOM 1428 N N . TYR A 1 176 ? 11.315 -1.988 -6.361 1.00 94.88 176 TYR A N 1
ATOM 1429 C CA . TYR A 1 176 ? 9.909 -2.155 -6.750 1.00 94.88 176 TYR A CA 1
ATOM 1430 C C . TYR A 1 176 ? 9.749 -3.123 -7.922 1.00 94.88 176 TYR A C 1
ATOM 1432 O O . TYR A 1 176 ? 8.881 -3.992 -7.884 1.00 94.88 176 TYR A O 1
ATOM 1440 N N . LYS A 1 177 ? 10.615 -3.022 -8.936 1.00 92.69 177 LYS A N 1
ATOM 1441 C CA . LYS A 1 177 ? 10.643 -3.976 -10.050 1.00 92.69 177 LYS A CA 1
ATOM 1442 C C . LYS A 1 177 ? 10.923 -5.402 -9.557 1.00 92.69 177 LYS A C 1
ATOM 1444 O O . LYS A 1 177 ? 10.211 -6.315 -9.959 1.00 92.69 177 LYS A O 1
ATOM 1449 N N . LYS A 1 178 ? 11.916 -5.600 -8.681 1.00 93.62 178 LYS A N 1
ATOM 1450 C CA . LYS A 1 178 ? 12.239 -6.915 -8.096 1.00 93.62 178 LYS A CA 1
ATOM 1451 C C . LYS A 1 178 ? 11.043 -7.506 -7.348 1.00 93.62 178 LYS A C 1
ATOM 1453 O O . LYS A 1 178 ? 10.602 -8.590 -7.701 1.00 93.62 178 LYS A O 1
ATOM 1458 N N . LYS A 1 179 ? 10.430 -6.740 -6.439 1.00 94.38 179 LYS A N 1
ATOM 1459 C CA . LYS A 1 179 ? 9.231 -7.158 -5.690 1.00 94.38 179 LYS A CA 1
ATOM 1460 C C . LYS A 1 179 ? 8.050 -7.520 -6.589 1.00 94.38 179 LYS A C 1
ATOM 1462 O O . LYS A 1 179 ? 7.331 -8.470 -6.306 1.00 94.38 179 LYS A O 1
ATOM 1467 N N . ALA A 1 180 ? 7.838 -6.758 -7.661 1.00 93.31 180 ALA A N 1
ATOM 1468 C CA . ALA A 1 180 ? 6.791 -7.050 -8.635 1.00 93.31 180 ALA A CA 1
ATOM 1469 C C . ALA A 1 180 ? 7.071 -8.348 -9.411 1.00 93.31 180 ALA A C 1
ATOM 1471 O O . ALA A 1 180 ? 6.137 -9.098 -9.680 1.00 93.31 180 ALA A O 1
ATOM 1472 N N . LYS A 1 181 ? 8.340 -8.617 -9.750 1.00 93.00 181 LYS A N 1
ATOM 1473 C CA . LYS A 1 181 ? 8.767 -9.859 -10.409 1.00 93.00 181 LYS A CA 1
ATOM 1474 C C . LYS A 1 181 ? 8.610 -11.064 -9.480 1.00 93.00 181 LYS A C 1
ATOM 1476 O O . LYS A 1 181 ? 8.066 -12.074 -9.894 1.00 93.00 181 LYS A O 1
ATOM 1481 N N . GLU A 1 182 ? 9.052 -10.942 -8.230 1.00 92.38 182 GLU A N 1
ATOM 1482 C CA . GLU A 1 182 ? 8.933 -11.991 -7.205 1.00 92.38 182 GLU A CA 1
ATOM 1483 C C . GLU A 1 182 ? 7.482 -12.409 -6.948 1.00 92.38 182 GLU A C 1
ATOM 1485 O O . GLU A 1 182 ? 7.231 -13.559 -6.622 1.00 92.38 182 GLU A O 1
ATOM 1490 N N . ALA A 1 183 ? 6.530 -11.484 -7.082 1.00 89.75 183 ALA A N 1
ATOM 1491 C CA . ALA A 1 183 ? 5.104 -11.779 -6.954 1.00 89.75 183 ALA A CA 1
ATOM 1492 C C . ALA A 1 183 ? 4.430 -12.196 -8.274 1.00 89.75 183 ALA A C 1
ATOM 1494 O O . ALA A 1 183 ? 3.209 -12.261 -8.332 1.00 89.75 183 ALA A O 1
ATOM 1495 N N . GLY A 1 184 ? 5.192 -12.413 -9.352 1.00 89.38 184 GLY A N 1
ATOM 1496 C CA . GLY A 1 184 ? 4.653 -12.864 -10.639 1.00 89.38 184 GLY A CA 1
ATOM 1497 C C . GLY A 1 184 ? 3.852 -11.813 -11.419 1.00 89.38 184 GLY A C 1
ATOM 1498 O O . GLY A 1 184 ? 3.311 -12.119 -12.475 1.00 89.38 184 GLY A O 1
ATOM 1499 N N . PHE A 1 185 ? 3.789 -10.555 -10.963 1.00 87.69 185 PHE A N 1
ATOM 1500 C CA . PHE A 1 185 ? 3.036 -9.504 -11.665 1.00 87.69 185 PHE A CA 1
ATOM 1501 C C . PHE A 1 185 ? 3.716 -9.028 -12.950 1.00 87.69 185 PHE A C 1
ATOM 1503 O O . PHE A 1 185 ? 3.062 -8.446 -13.817 1.00 87.69 185 PHE A O 1
ATOM 1510 N N . ILE A 1 186 ? 5.038 -9.196 -13.045 1.00 87.69 186 ILE A N 1
ATOM 1511 C CA . ILE A 1 186 ? 5.820 -8.831 -14.225 1.00 87.69 186 ILE A CA 1
ATOM 1512 C C . ILE A 1 186 ? 6.855 -9.903 -14.545 1.00 87.69 186 ILE A C 1
ATOM 1514 O O . ILE A 1 186 ? 7.502 -10.457 -13.658 1.00 87.69 186 ILE A O 1
ATOM 1518 N N . GLU A 1 187 ? 7.115 -10.077 -15.834 1.00 85.69 187 GLU A N 1
ATOM 1519 C CA . GLU A 1 187 ? 8.205 -10.906 -16.330 1.00 85.69 187 GLU A CA 1
ATOM 1520 C C . GLU A 1 187 ? 9.298 -10.041 -16.957 1.00 85.69 187 GLU A C 1
ATOM 1522 O O . GLU A 1 187 ? 9.048 -9.003 -17.574 1.00 85.69 187 GLU A O 1
ATOM 1527 N N . THR A 1 188 ? 10.551 -10.459 -16.796 1.00 81.88 188 THR A N 1
ATOM 1528 C CA . THR A 1 188 ? 11.701 -9.817 -17.441 1.00 81.88 188 THR A CA 1
ATOM 1529 C C . THR A 1 188 ? 12.436 -10.868 -18.257 1.00 81.88 188 THR A C 1
ATOM 1531 O O . THR A 1 188 ? 13.033 -11.759 -17.668 1.00 81.88 188 THR A O 1
ATOM 1534 N N . LYS A 1 189 ? 12.412 -10.734 -19.590 1.00 78.19 189 LYS A N 1
ATOM 1535 C CA . LYS A 1 189 ? 13.120 -11.635 -20.514 1.00 78.19 189 LYS A CA 1
ATOM 1536 C C . LYS A 1 189 ? 14.634 -11.504 -20.432 1.00 78.19 189 LYS A C 1
ATOM 1538 O O . LYS A 1 189 ? 15.336 -12.476 -20.211 1.00 78.19 189 LYS A O 1
ATOM 1543 N N . ARG A 1 190 ? 15.131 -10.284 -20.635 1.00 74.94 190 ARG A N 1
ATOM 1544 C CA . ARG A 1 190 ? 16.563 -10.002 -20.724 1.00 74.94 190 ARG A CA 1
ATOM 1545 C C . ARG A 1 190 ? 16.862 -8.635 -20.140 1.00 74.94 190 ARG A C 1
ATOM 1547 O O . ARG A 1 190 ? 16.084 -7.692 -20.312 1.00 74.94 190 ARG A O 1
ATOM 1554 N N . 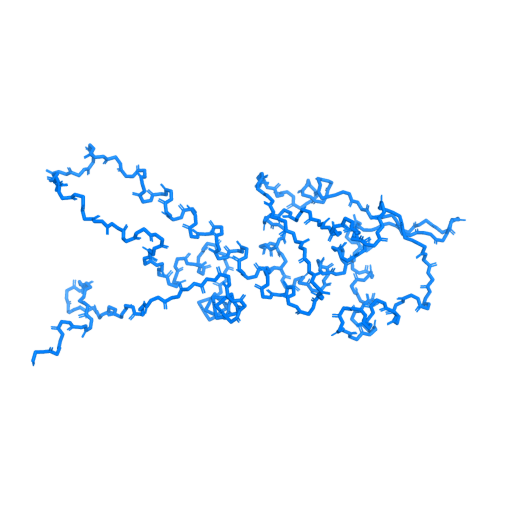GLN A 1 191 ? 17.988 -8.529 -19.449 1.00 70.38 191 GLN A N 1
ATOM 1555 C CA . GLN A 1 191 ? 18.569 -7.242 -19.109 1.00 70.38 191 GLN A CA 1
ATOM 1556 C C . GLN A 1 191 ? 19.477 -6.811 -20.255 1.00 70.38 191 GLN A C 1
ATOM 1558 O O . GLN A 1 191 ? 20.509 -7.424 -20.495 1.00 70.38 191 GLN A O 1
ATOM 1563 N N . VAL A 1 192 ? 19.074 -5.755 -20.951 1.00 70.19 192 VAL A N 1
ATOM 1564 C CA . VAL A 1 192 ? 19.882 -5.162 -22.013 1.00 70.19 192 VAL A CA 1
ATOM 1565 C C . VAL A 1 192 ? 20.829 -4.152 -21.375 1.00 70.19 192 VAL A C 1
ATOM 1567 O O . VAL A 1 192 ? 20.374 -3.168 -20.786 1.00 70.19 192 VAL A O 1
ATOM 1570 N N . THR A 1 193 ? 22.131 -4.413 -21.464 1.00 65.19 193 THR A N 1
ATOM 1571 C CA . THR A 1 193 ? 23.176 -3.495 -20.996 1.00 65.19 193 THR A CA 1
ATOM 1572 C C . THR A 1 193 ? 23.729 -2.751 -22.203 1.00 65.19 193 THR A C 1
ATOM 1574 O O . THR A 1 193 ? 24.236 -3.377 -23.131 1.00 65.19 193 THR A O 1
ATOM 1577 N N . THR A 1 194 ? 23.602 -1.427 -22.208 1.00 61.94 194 THR A N 1
ATOM 1578 C CA . THR A 1 194 ? 24.217 -0.564 -23.222 1.00 61.94 194 THR A CA 1
ATOM 1579 C C . THR A 1 194 ? 25.491 0.045 -22.649 1.00 61.94 194 THR A C 1
ATOM 1581 O O . THR A 1 194 ? 25.425 0.635 -21.569 1.00 61.94 194 THR A O 1
ATOM 1584 N N . LEU A 1 195 ? 26.610 -0.096 -23.351 1.00 62.78 195 LEU A N 1
ATOM 1585 C CA . LEU A 1 195 ? 27.809 0.715 -23.164 1.00 62.78 195 LEU A CA 1
ATOM 1586 C C . LEU A 1 195 ? 27.686 1.993 -24.003 1.00 62.78 195 LEU A C 1
ATOM 1588 O O . LEU A 1 195 ? 26.859 2.058 -24.911 1.00 62.78 195 LEU A O 1
ATOM 1592 N N . THR A 1 196 ? 28.459 3.013 -23.664 1.00 57.53 196 THR A N 1
ATOM 1593 C CA . THR A 1 196 ? 28.585 4.246 -24.448 1.00 57.53 196 THR A CA 1
ATOM 1594 C C . THR A 1 196 ? 29.975 4.282 -25.063 1.00 57.53 196 THR A C 1
ATOM 1596 O O . THR A 1 196 ? 30.945 4.019 -24.353 1.00 57.53 196 THR A O 1
ATOM 1599 N N . ASP A 1 197 ? 30.053 4.545 -26.366 1.00 60.88 197 ASP A N 1
ATOM 1600 C CA . ASP A 1 197 ? 31.318 4.781 -27.066 1.00 60.88 197 ASP A CA 1
ATOM 1601 C C . ASP A 1 197 ? 31.903 6.155 -26.686 1.00 60.88 197 ASP A C 1
ATOM 1603 O O . ASP A 1 197 ? 31.235 6.988 -26.073 1.00 60.88 197 ASP A O 1
ATOM 1607 N N . THR A 1 198 ? 33.138 6.407 -27.105 1.00 64.19 198 THR A N 1
ATOM 1608 C CA . THR A 1 198 ? 33.842 7.697 -27.102 1.00 64.19 198 THR A CA 1
ATOM 1609 C C . THR A 1 198 ? 33.033 8.851 -27.715 1.00 64.19 198 THR A C 1
ATOM 16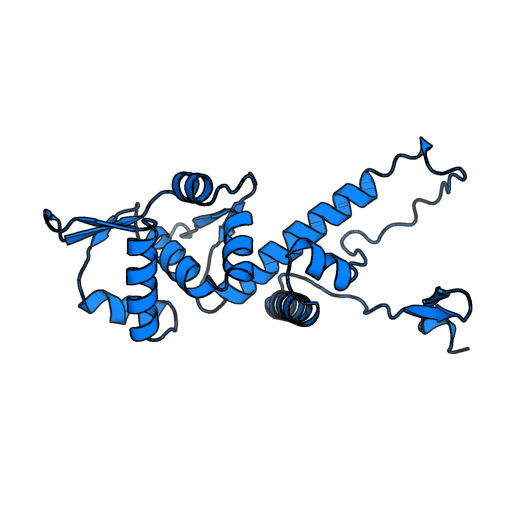11 O O . THR A 1 198 ? 33.200 9.990 -27.290 1.00 64.19 198 THR A O 1
ATOM 1614 N N . ASN A 1 199 ? 32.090 8.555 -28.619 1.00 65.38 199 ASN A N 1
ATOM 1615 C CA . ASN A 1 199 ? 31.151 9.515 -29.219 1.00 65.38 199 ASN A CA 1
ATOM 1616 C C . ASN A 1 199 ? 29.783 9.606 -28.500 1.00 65.38 199 ASN A C 1
ATOM 1618 O O . ASN A 1 199 ? 28.835 10.167 -29.041 1.00 65.38 199 ASN A O 1
ATOM 1622 N N . ASP A 1 200 ? 29.654 9.040 -27.294 1.00 58.88 200 ASP A N 1
ATOM 1623 C CA . ASP A 1 200 ? 28.426 8.980 -26.472 1.00 58.88 200 ASP A CA 1
ATOM 1624 C C . ASP A 1 200 ? 27.259 8.170 -27.095 1.00 58.88 200 ASP A C 1
ATOM 1626 O O . ASP A 1 200 ? 26.127 8.138 -26.591 1.00 58.88 200 ASP A O 1
ATOM 1630 N N . ASP A 1 201 ? 27.546 7.431 -28.170 1.00 64.56 201 ASP A N 1
ATOM 1631 C CA . ASP A 1 201 ? 26.610 6.524 -28.827 1.00 64.56 201 ASP A CA 1
ATOM 1632 C C . ASP A 1 201 ? 26.429 5.218 -28.045 1.00 64.56 201 ASP A C 1
ATOM 1634 O O . ASP A 1 201 ? 27.366 4.637 -27.496 1.00 64.56 201 ASP A O 1
ATOM 1638 N N . LYS A 1 202 ? 25.185 4.723 -27.981 1.00 59.25 202 LYS A N 1
ATOM 1639 C CA . LYS A 1 202 ? 24.837 3.528 -27.193 1.00 59.25 202 LYS A CA 1
ATOM 1640 C C . LYS A 1 202 ? 25.121 2.240 -27.958 1.00 59.25 202 LYS A C 1
ATOM 1642 O O . LYS A 1 202 ? 24.324 1.838 -28.804 1.00 59.25 202 LYS A O 1
ATOM 1647 N N . ILE A 1 203 ? 26.160 1.524 -27.551 1.00 61.00 203 ILE A N 1
ATOM 1648 C CA . ILE A 1 203 ? 26.507 0.188 -28.040 1.00 61.00 203 ILE A CA 1
ATOM 1649 C C . ILE A 1 203 ? 25.857 -0.869 -27.138 1.00 61.00 203 ILE A C 1
ATOM 1651 O O . ILE A 1 203 ? 25.909 -0.789 -25.913 1.00 61.00 203 ILE A O 1
ATOM 1655 N N . LEU A 1 204 ? 25.226 -1.893 -27.711 1.00 56.44 204 LEU A N 1
ATOM 1656 C CA . LEU A 1 204 ? 24.749 -3.046 -26.940 1.00 56.44 204 LEU A CA 1
ATOM 1657 C C . LEU A 1 204 ? 25.948 -3.912 -26.536 1.00 56.44 204 LEU A C 1
ATOM 1659 O O . LEU A 1 204 ? 26.714 -4.323 -27.399 1.00 56.44 204 LEU A O 1
ATOM 1663 N N . LYS A 1 205 ? 26.091 -4.246 -25.244 1.00 53.69 205 LYS A N 1
ATOM 1664 C CA . LYS A 1 205 ? 27.224 -5.049 -24.727 1.00 53.69 205 LYS A CA 1
ATOM 1665 C C . LYS A 1 205 ? 27.357 -6.428 -25.402 1.00 53.69 205 LYS A C 1
ATOM 1667 O O . LYS A 1 205 ? 28.412 -7.041 -25.377 1.00 53.69 205 LYS A O 1
ATOM 1672 N N . GLU A 1 206 ? 26.2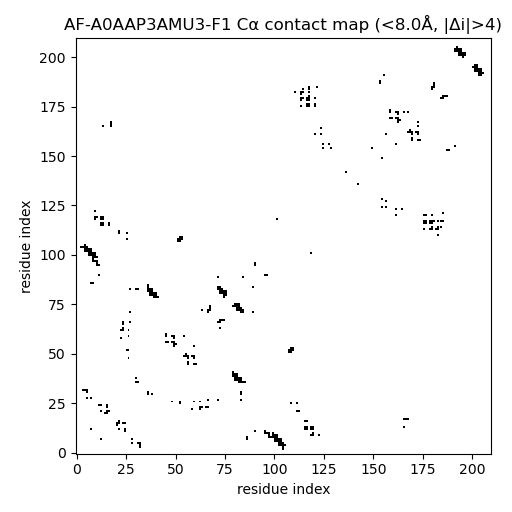76 -6.909 -25.999 1.00 50.38 206 GLU A N 1
ATOM 1673 C CA . GLU A 1 206 ? 26.187 -8.184 -26.717 1.00 50.38 206 GLU A CA 1
ATOM 1674 C C . GLU A 1 206 ? 26.917 -8.162 -28.065 1.00 50.38 206 GLU A C 1
ATOM 1676 O O . GLU A 1 206 ? 27.263 -9.219 -28.567 1.00 50.38 206 GLU A O 1
ATOM 1681 N N . ASN A 1 207 ? 27.194 -6.975 -28.612 1.00 50.00 207 ASN A N 1
ATOM 1682 C CA . ASN A 1 207 ? 27.914 -6.800 -29.874 1.00 50.00 207 ASN A CA 1
ATOM 1683 C C . ASN A 1 207 ? 29.444 -6.742 -29.688 1.00 50.00 207 ASN A C 1
ATOM 1685 O O . ASN A 1 207 ? 30.155 -6.466 -30.645 1.00 50.00 207 ASN A O 1
ATOM 1689 N N . LEU A 1 208 ? 29.943 -6.936 -28.461 1.00 46.97 208 LEU A N 1
ATOM 1690 C CA . LEU A 1 208 ? 31.373 -6.869 -28.117 1.00 46.97 208 LEU A CA 1
ATOM 1691 C C . LEU A 1 208 ? 32.009 -8.243 -27.876 1.00 46.97 208 LEU A C 1
ATOM 1693 O O . LEU A 1 208 ? 33.189 -8.315 -27.556 1.00 46.97 208 LEU A O 1
ATOM 1697 N N . TYR A 1 209 ? 31.230 -9.315 -28.011 1.00 35.69 209 TYR A N 1
ATOM 1698 C CA . TYR A 1 209 ? 31.731 -10.684 -28.016 1.00 35.69 209 TYR A CA 1
ATOM 1699 C C . TYR A 1 209 ? 31.505 -11.248 -29.423 1.00 35.69 209 TYR A C 1
ATOM 1701 O O . TYR A 1 209 ? 30.443 -11.808 -29.698 1.00 35.69 209 TYR A O 1
ATOM 1709 N N . VAL A 1 210 ? 32.473 -11.004 -30.309 1.00 39.38 210 VAL A N 1
ATOM 1710 C CA . VAL A 1 210 ? 32.730 -11.811 -31.513 1.00 39.38 210 VAL A CA 1
ATOM 1711 C C . VAL A 1 210 ? 33.900 -12.720 -31.183 1.00 39.38 210 VAL A C 1
ATOM 1713 O O . VAL A 1 210 ? 34.857 -12.198 -30.568 1.00 39.38 210 VAL A O 1
#

Mean predicted aligned error: 8.85 Å

Foldseek 3Di:
DPQQKDWAALVVLLCCLLVVNLLLVLLLVVVVSVDPQKDAADLVVLVVSCVQQVHDSVSSVVSVVVCCVLVCWDADPVRNMIGGDDSVVVCVSVVPDDPHIDMDRDPGNPLSNLVSLLSLVVVLVVVVVVVVVPPDPVPDPDDDPDPPPPPVQDDDDPLVSQCVVSVHDSVSSVVSVVSNVVVVSDDDDDDFDWDADPVRDTDTPVVVPD

Secondary structu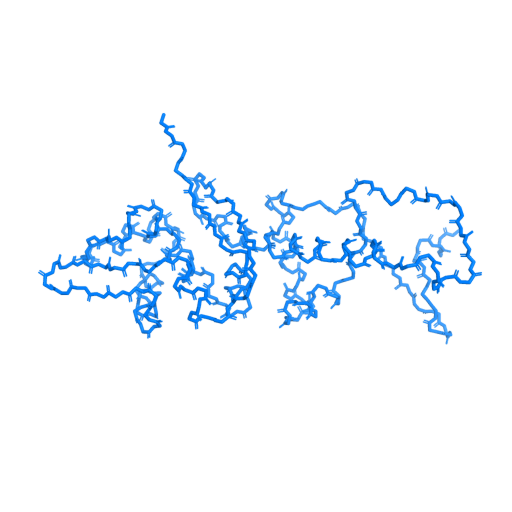re (DSSP, 8-state):
-----EEEEHHHHHHHHHTT-HHHHHHHHHHHHSSSSEEE--TTHHHHHHHHHTS-HHHHHHHHHHHHHTTSEEEETTTTEEEEPPHHHHHHHTT-----EEEE--S-STTHHHHHHHHHHHHHHHHHHHHHHT--GGG-SS---------TT-----HHHHHHHHTS-HHHHHHHHHHHHHTTS-------PEEE-TTS-EEEGGGG--

Nearest PDB structures (foldseek):
  5whm-assembly1_C  TM=6.926E-01  e=5.406E-01  Brucella abortus
  4r1h-assembly1_B  TM=4.499E-01  e=1.208E-01  Listeria monocytogenes EGD-e
  5tjj-assembly1_B  TM=4.709E-01  e=1.686E-01  Alicyclobacillus acidocaldarius subsp. acidocaldarius DSM 446
  8rhz-assembly1_A  TM=3.615E-01  e=1.782E-01  Homo sapiens
  7b5y-assembly1_D  TM=3.940E-01  e=3.666E-01  Streptococcus agalactiae